Protein AF-A0A9E0LKG9-F1 (afdb_monomer_lite)

Radius of gyration: 27.86 Å; chains: 1; bounding box: 63×43×91 Å

Structure (mmCIF, N/CA/C/O backbone):
data_AF-A0A9E0LKG9-F1
#
_entry.id   AF-A0A9E0LKG9-F1
#
loop_
_atom_site.group_PDB
_atom_site.id
_atom_site.type_symbol
_atom_site.label_atom_id
_atom_site.label_alt_id
_atom_site.label_comp_id
_atom_site.label_asym_id
_atom_site.label_entity_id
_atom_site.label_seq_id
_atom_site.pdbx_PDB_ins_code
_atom_site.Cartn_x
_atom_site.Cartn_y
_atom_site.Cartn_z
_atom_site.occupancy
_atom_site.B_iso_or_equiv
_atom_site.auth_seq_id
_atom_site.auth_comp_id
_atom_site.auth_asym_id
_atom_site.auth_atom_id
_atom_site.pdbx_PDB_model_num
ATOM 1 N N . MET A 1 1 ? 26.954 -0.792 -61.445 1.00 32.91 1 MET A N 1
ATOM 2 C CA . MET A 1 1 ? 27.429 -0.633 -60.052 1.00 32.91 1 MET A CA 1
ATOM 3 C C . MET A 1 1 ? 27.278 0.827 -59.646 1.00 32.91 1 MET A C 1
ATOM 5 O O . MET A 1 1 ? 28.127 1.636 -59.990 1.00 32.91 1 MET A O 1
ATOM 9 N N . LEU A 1 2 ? 26.176 1.194 -58.987 1.00 25.67 2 LEU A N 1
ATOM 10 C CA . LEU A 1 2 ? 25.978 2.558 -58.487 1.00 25.67 2 LEU A CA 1
ATOM 11 C C . LEU A 1 2 ? 26.542 2.647 -57.068 1.00 25.67 2 LEU A C 1
ATOM 13 O O . LEU A 1 2 ? 25.947 2.158 -56.111 1.00 25.67 2 LEU A O 1
ATOM 17 N N . ARG A 1 3 ? 27.729 3.248 -56.958 1.00 33.72 3 ARG A N 1
ATOM 18 C CA . ARG A 1 3 ? 28.338 3.680 -55.698 1.00 33.72 3 ARG A CA 1
ATOM 19 C C . ARG A 1 3 ? 27.498 4.854 -55.188 1.00 33.72 3 ARG A C 1
ATOM 21 O O . ARG A 1 3 ? 27.735 5.998 -55.564 1.00 33.72 3 ARG A O 1
ATOM 28 N N . ILE A 1 4 ? 26.465 4.568 -54.397 1.00 34.66 4 ILE A N 1
ATOM 29 C CA . ILE A 1 4 ? 25.703 5.613 -53.709 1.00 34.66 4 ILE A CA 1
ATOM 30 C C . ILE A 1 4 ? 26.652 6.203 -52.666 1.00 34.66 4 ILE A C 1
ATOM 32 O O . ILE A 1 4 ? 26.936 5.585 -51.640 1.00 34.66 4 ILE A O 1
ATOM 36 N N . GLN A 1 5 ? 27.215 7.368 -52.985 1.00 32.44 5 GLN A N 1
ATOM 37 C CA . GLN A 1 5 ? 27.968 8.182 -52.043 1.00 32.44 5 GLN A CA 1
ATOM 38 C C . GLN A 1 5 ? 27.099 8.379 -50.800 1.00 32.44 5 GLN A C 1
ATOM 40 O O . GLN A 1 5 ? 25.974 8.866 -50.896 1.00 32.44 5 GLN A O 1
ATOM 45 N N . LYS A 1 6 ? 27.609 7.951 -49.640 1.00 37.19 6 LYS A N 1
ATOM 46 C CA . LYS A 1 6 ? 27.009 8.223 -48.332 1.00 37.19 6 LYS A CA 1
ATOM 47 C C . LYS A 1 6 ? 26.949 9.752 -48.219 1.00 37.19 6 LYS A C 1
ATOM 49 O O . LYS A 1 6 ? 28.018 10.358 -48.150 1.00 37.19 6 LYS A O 1
ATOM 54 N N . PRO A 1 7 ? 25.772 10.396 -48.301 1.00 38.88 7 PRO A N 1
ATOM 55 C CA . PRO A 1 7 ? 25.717 11.850 -48.246 1.00 38.88 7 PRO A CA 1
ATOM 56 C C . PRO A 1 7 ? 26.342 12.287 -46.924 1.00 38.88 7 PRO A C 1
ATOM 58 O O . PRO A 1 7 ? 26.083 11.661 -45.890 1.00 38.88 7 PRO A O 1
ATOM 61 N N . MET A 1 8 ? 27.207 13.304 -46.989 1.00 43.44 8 MET A N 1
ATOM 62 C CA . MET A 1 8 ? 27.806 13.926 -45.813 1.00 43.44 8 MET A CA 1
ATOM 63 C C . MET A 1 8 ? 26.683 14.202 -44.816 1.00 43.44 8 MET A C 1
ATOM 65 O O . MET A 1 8 ? 25.722 14.901 -45.131 1.00 43.44 8 MET A O 1
ATOM 69 N N . SER A 1 9 ? 26.765 13.535 -43.666 1.00 56.47 9 SER A N 1
ATOM 70 C CA . SER A 1 9 ? 25.780 13.648 -42.600 1.00 56.47 9 SER A CA 1
ATOM 71 C C . SER A 1 9 ? 25.765 15.103 -42.146 1.00 56.47 9 SER A C 1
ATOM 73 O O . SER A 1 9 ? 26.737 15.605 -41.591 1.00 56.47 9 SER A O 1
ATOM 75 N N . ASP A 1 10 ? 24.647 15.775 -42.397 1.00 66.38 10 ASP A N 1
ATOM 76 C CA . ASP A 1 10 ? 24.327 17.082 -41.826 1.00 66.38 10 ASP A CA 1
ATOM 77 C C . ASP A 1 10 ? 24.076 16.985 -40.310 1.00 66.38 10 ASP A C 1
ATOM 79 O O . ASP A 1 10 ? 23.827 17.988 -39.649 1.00 66.38 10 ASP A O 1
ATOM 83 N N . GLY A 1 11 ? 24.123 15.771 -39.744 1.00 71.31 11 GLY A N 1
ATOM 84 C CA . GLY A 1 11 ? 23.803 15.482 -38.355 1.00 71.31 11 GLY A CA 1
ATOM 85 C C . GLY A 1 11 ? 22.328 15.702 -38.016 1.00 71.31 11 GLY A C 1
ATOM 86 O O . GLY A 1 11 ? 21.980 15.607 -36.842 1.00 71.31 11 GLY A O 1
ATOM 87 N N . LEU A 1 12 ? 21.475 15.990 -39.012 1.00 80.88 12 LEU A N 1
ATOM 88 C CA . LEU A 1 12 ? 20.054 16.333 -38.864 1.00 80.88 12 LEU A CA 1
ATOM 89 C C . LEU A 1 12 ? 19.128 15.170 -39.226 1.00 80.88 12 LEU A C 1
ATOM 91 O O . LEU A 1 12 ? 17.901 15.304 -39.264 1.00 80.88 12 LEU A O 1
ATOM 95 N N . ARG A 1 13 ? 19.676 14.001 -39.552 1.00 85.88 13 ARG A N 1
ATOM 96 C CA . ARG A 1 13 ? 18.884 12.777 -39.707 1.00 85.88 13 ARG A CA 1
ATOM 97 C C . ARG A 1 13 ? 18.390 12.330 -38.340 1.00 85.88 13 ARG A C 1
ATOM 99 O O . ARG A 1 13 ? 19.126 12.417 -37.369 1.00 85.88 13 ARG A O 1
ATOM 106 N N . LEU A 1 14 ? 17.158 11.824 -38.272 1.00 82.62 14 LEU A N 1
ATOM 107 C CA . LEU A 1 14 ? 16.491 11.538 -36.999 1.00 82.62 14 LEU A CA 1
ATOM 108 C C . LEU A 1 14 ? 17.327 10.571 -36.154 1.00 82.62 14 LEU A C 1
ATOM 110 O O . LEU A 1 14 ? 17.619 10.869 -35.008 1.00 82.62 14 LEU A O 1
ATOM 114 N N . GLY A 1 15 ? 17.815 9.480 -36.752 1.00 83.56 15 GLY A N 1
ATOM 115 C CA . GLY A 1 15 ? 18.706 8.545 -36.060 1.00 83.56 15 GLY A CA 1
ATOM 116 C C . GLY A 1 15 ? 20.010 9.184 -35.564 1.00 83.56 15 GLY A C 1
ATOM 117 O O . GLY A 1 15 ? 20.449 8.892 -34.463 1.00 83.56 15 GLY A O 1
ATOM 118 N N . GLU A 1 16 ? 20.608 10.103 -36.324 1.00 84.69 16 GLU A N 1
ATOM 119 C CA . GLU A 1 16 ? 21.861 10.776 -35.944 1.00 84.69 16 GLU A CA 1
ATOM 120 C C . GLU A 1 16 ? 21.651 11.843 -34.862 1.00 84.69 16 GLU A C 1
ATOM 122 O O . GLU A 1 16 ? 22.502 11.999 -33.987 1.00 84.69 16 GLU A O 1
ATOM 127 N N . LEU A 1 17 ? 20.515 12.548 -34.891 1.00 82.88 17 LEU A N 1
ATOM 128 C CA . LEU A 1 17 ? 20.101 13.472 -33.835 1.00 82.88 17 LEU A CA 1
ATOM 129 C C . LEU A 1 17 ? 19.847 12.727 -32.525 1.00 82.88 17 LEU A C 1
ATOM 131 O O . LEU A 1 17 ? 20.322 13.170 -31.486 1.00 82.88 17 LEU A O 1
ATOM 135 N N . LEU A 1 18 ? 19.153 11.588 -32.581 1.00 81.44 18 LEU A N 1
ATOM 136 C CA . LEU A 1 18 ? 18.841 10.780 -31.400 1.00 81.44 18 LEU A CA 1
ATOM 137 C C . LEU A 1 18 ? 20.088 10.114 -30.805 1.00 81.44 18 LEU A C 1
ATOM 139 O O . LEU A 1 18 ? 20.215 10.074 -29.585 1.00 81.44 18 LEU A O 1
ATOM 143 N N . ILE A 1 19 ? 21.041 9.676 -31.638 1.00 82.81 19 ILE A N 1
ATOM 144 C CA . ILE A 1 19 ? 22.363 9.229 -31.164 1.00 82.81 19 ILE A CA 1
ATOM 145 C C . ILE A 1 19 ? 23.128 10.396 -30.540 1.00 82.81 19 ILE A C 1
ATOM 147 O O . ILE A 1 19 ? 23.670 10.279 -29.446 1.00 82.81 19 ILE A O 1
ATOM 151 N N . GLY A 1 20 ? 23.164 11.541 -31.225 1.00 75.12 20 GLY A N 1
ATOM 152 C CA . GLY A 1 20 ? 23.885 12.725 -30.766 1.00 75.12 20 GLY A CA 1
ATOM 153 C C . GLY A 1 20 ? 23.317 13.359 -29.495 1.00 75.12 20 GLY A C 1
ATOM 154 O O . GLY A 1 20 ? 24.050 14.071 -28.819 1.00 75.12 20 GLY A O 1
ATOM 155 N N . ALA A 1 21 ? 22.045 13.109 -29.184 1.00 76.12 21 ALA A N 1
ATOM 156 C CA . ALA A 1 21 ? 21.376 13.522 -27.953 1.00 76.12 21 ALA A CA 1
ATOM 157 C C . ALA A 1 21 ? 21.416 12.446 -26.848 1.00 76.12 21 ALA A C 1
ATOM 159 O O . ALA A 1 21 ? 20.854 12.659 -25.779 1.00 76.12 21 ALA A O 1
ATOM 160 N N . GLY A 1 22 ? 22.046 11.290 -27.099 1.00 71.75 22 GLY A N 1
ATOM 161 C CA . GLY A 1 22 ? 22.160 10.197 -26.128 1.00 71.75 22 GLY A CA 1
ATOM 162 C C . GLY A 1 22 ? 20.880 9.383 -25.907 1.00 71.75 22 GLY A C 1
ATOM 163 O O . GLY A 1 22 ? 20.822 8.612 -24.958 1.00 71.75 22 GLY A O 1
ATOM 164 N N . ILE A 1 23 ? 19.865 9.530 -26.767 1.00 77.94 23 ILE A N 1
ATOM 165 C CA . ILE A 1 23 ? 18.571 8.836 -26.635 1.00 77.94 23 ILE A CA 1
ATOM 166 C C . ILE A 1 23 ? 18.642 7.408 -27.176 1.00 77.94 23 ILE A C 1
ATOM 168 O O . ILE A 1 23 ? 18.033 6.502 -26.617 1.00 77.94 23 ILE A O 1
ATOM 172 N N . LEU A 1 24 ? 19.371 7.199 -28.276 1.00 78.12 24 LEU A N 1
ATOM 173 C CA . LEU A 1 24 ? 19.526 5.888 -28.907 1.00 78.12 24 LEU A CA 1
ATOM 174 C C . LEU A 1 24 ? 20.999 5.557 -29.123 1.00 78.12 24 LEU A C 1
ATOM 176 O O . LEU A 1 24 ? 21.809 6.425 -29.443 1.00 78.12 24 LEU A O 1
ATOM 180 N N . THR A 1 25 ? 21.342 4.276 -29.022 1.00 75.88 25 THR A N 1
ATOM 181 C CA . THR A 1 25 ? 22.667 3.794 -29.416 1.00 75.88 25 THR A CA 1
ATOM 182 C C . THR A 1 25 ? 22.760 3.658 -30.936 1.00 75.88 25 THR A C 1
ATOM 184 O O . THR A 1 25 ? 21.754 3.534 -31.642 1.00 75.88 25 THR A O 1
ATOM 187 N N . ARG A 1 26 ? 23.991 3.665 -31.460 1.00 76.00 26 ARG A N 1
ATOM 188 C CA . ARG A 1 26 ? 24.248 3.418 -32.885 1.00 76.00 26 ARG A CA 1
ATOM 189 C C . ARG A 1 26 ? 23.661 2.075 -33.329 1.00 76.00 26 ARG A C 1
ATOM 191 O O . ARG A 1 26 ? 22.955 2.034 -34.333 1.00 76.00 26 ARG A O 1
ATOM 198 N N . ASP A 1 27 ? 23.875 1.035 -32.531 1.00 72.75 27 ASP A N 1
ATOM 199 C CA . ASP A 1 27 ? 23.414 -0.325 -32.817 1.00 72.75 27 ASP A CA 1
ATOM 200 C C . ASP A 1 27 ? 21.880 -0.411 -32.858 1.00 72.75 27 ASP A C 1
ATOM 202 O O . ASP A 1 27 ? 21.314 -1.039 -33.753 1.00 72.75 27 ASP A O 1
ATOM 206 N N . ALA A 1 28 ? 21.184 0.290 -31.952 1.00 71.12 28 ALA A N 1
ATOM 207 C CA . ALA A 1 28 ? 19.721 0.343 -31.938 1.00 71.12 28 ALA A CA 1
ATOM 208 C C . ALA A 1 28 ? 19.152 1.019 -33.197 1.00 71.12 28 ALA A C 1
ATOM 210 O O . ALA A 1 28 ? 18.171 0.546 -33.777 1.00 71.12 28 ALA A O 1
ATOM 211 N N . VAL A 1 29 ? 19.781 2.104 -33.662 1.00 80.25 29 VAL A N 1
ATOM 212 C CA . VAL A 1 29 ? 19.375 2.789 -34.900 1.00 80.25 29 VAL A CA 1
ATOM 213 C C . VAL A 1 29 ? 19.655 1.926 -36.132 1.00 80.25 29 VAL A C 1
ATOM 215 O O . VAL A 1 29 ? 18.827 1.890 -37.042 1.00 80.25 29 VAL A O 1
ATOM 218 N N . GLU A 1 30 ? 20.780 1.213 -36.179 1.00 82.38 30 GLU A N 1
ATOM 219 C CA . GLU A 1 30 ? 21.124 0.318 -37.292 1.00 82.38 30 GLU A CA 1
ATOM 220 C C . GLU A 1 30 ? 20.171 -0.886 -37.382 1.00 82.38 30 GLU A C 1
ATOM 222 O O . GLU A 1 30 ? 19.671 -1.206 -38.469 1.00 82.38 30 GLU A O 1
ATOM 227 N N . ALA A 1 31 ? 19.823 -1.490 -36.243 1.00 77.12 31 ALA A N 1
ATOM 228 C CA . ALA A 1 31 ? 18.811 -2.542 -36.169 1.00 77.12 31 ALA A CA 1
ATOM 229 C C . ALA A 1 31 ? 17.428 -2.037 -36.622 1.00 77.12 31 ALA A C 1
ATOM 231 O O . ALA A 1 31 ? 16.771 -2.665 -37.458 1.00 77.12 31 ALA A O 1
ATOM 232 N N . ALA A 1 32 ? 17.009 -0.860 -36.145 1.00 77.69 32 ALA A N 1
ATOM 233 C CA . ALA A 1 32 ? 15.734 -0.256 -36.524 1.00 77.69 32 ALA A CA 1
ATOM 234 C C . ALA A 1 32 ? 15.682 0.139 -38.010 1.00 77.69 32 ALA A C 1
ATOM 236 O O . ALA A 1 32 ? 14.646 -0.022 -38.650 1.00 77.69 32 ALA A O 1
ATOM 237 N N . LEU A 1 33 ? 16.788 0.609 -38.595 1.00 82.25 33 LEU A N 1
ATOM 238 C CA . LEU A 1 33 ? 16.884 0.896 -40.031 1.00 82.25 33 LEU A CA 1
ATOM 239 C C . LEU A 1 33 ? 16.761 -0.371 -40.880 1.00 82.25 33 LEU A C 1
ATOM 241 O O . LEU A 1 33 ? 16.089 -0.352 -41.913 1.00 82.25 33 LEU A O 1
ATOM 245 N N . THR A 1 34 ? 17.368 -1.470 -40.430 1.00 82.00 34 THR A N 1
ATOM 246 C CA . THR A 1 34 ? 17.269 -2.775 -41.096 1.00 82.00 34 THR A CA 1
ATOM 247 C C . THR A 1 34 ? 15.816 -3.254 -41.123 1.00 82.00 34 THR A C 1
ATOM 249 O O . THR A 1 34 ? 15.292 -3.614 -42.179 1.00 82.00 34 THR A O 1
ATOM 252 N N . LEU A 1 35 ? 15.124 -3.166 -39.983 1.00 69.12 35 LEU A N 1
ATOM 253 C CA . LEU A 1 35 ? 13.717 -3.550 -39.870 1.00 69.12 35 LEU A CA 1
ATOM 254 C C . LEU A 1 35 ? 12.775 -2.589 -40.617 1.00 69.12 35 LEU A C 1
ATOM 256 O O . LEU A 1 35 ? 11.807 -3.036 -41.232 1.00 69.12 35 LEU A O 1
ATOM 260 N N . ALA A 1 36 ? 13.071 -1.288 -40.624 1.00 79.88 36 ALA A N 1
ATOM 261 C CA . ALA A 1 36 ? 12.344 -0.277 -41.394 1.00 79.88 36 ALA A CA 1
ATOM 262 C C . ALA A 1 36 ? 12.421 -0.530 -42.897 1.00 79.88 36 ALA A C 1
ATOM 264 O O . ALA A 1 36 ? 11.404 -0.443 -43.587 1.00 79.88 36 ALA A O 1
ATOM 265 N N . PHE A 1 37 ? 13.599 -0.910 -43.395 1.00 83.25 37 PHE A N 1
ATOM 266 C CA . PHE A 1 37 ? 13.775 -1.281 -44.792 1.00 83.25 37 PHE A CA 1
ATOM 267 C C . PHE A 1 37 ? 12.990 -2.552 -45.142 1.00 83.25 37 PHE A C 1
ATOM 269 O O . PHE A 1 37 ? 12.240 -2.557 -46.119 1.00 83.25 37 PHE A O 1
ATOM 276 N N . ALA A 1 38 ? 13.103 -3.596 -44.315 1.00 77.00 38 ALA A N 1
ATOM 277 C CA . ALA A 1 38 ? 12.403 -4.864 -44.525 1.00 77.00 38 ALA A CA 1
ATOM 278 C C . ALA A 1 38 ? 10.871 -4.716 -44.464 1.00 77.00 38 ALA A C 1
ATOM 280 O O . ALA A 1 38 ? 10.157 -5.291 -45.282 1.00 77.00 38 ALA A O 1
ATOM 281 N N . SER A 1 39 ? 10.370 -3.898 -43.536 1.00 71.31 39 SER A N 1
ATOM 282 C CA . SER A 1 39 ? 8.932 -3.712 -43.289 1.00 71.31 39 SER A CA 1
ATOM 283 C C . SER A 1 39 ? 8.315 -2.571 -44.105 1.00 71.31 39 SER A C 1
ATOM 285 O O . SER A 1 39 ? 7.110 -2.349 -44.029 1.00 71.31 39 SER A O 1
ATOM 287 N N . ARG A 1 40 ? 9.128 -1.816 -44.862 1.00 84.00 40 ARG A N 1
ATOM 288 C CA . ARG A 1 40 ? 8.741 -0.583 -45.580 1.00 84.00 40 ARG A CA 1
ATOM 289 C C . ARG A 1 40 ? 8.016 0.446 -44.700 1.00 84.00 40 ARG A C 1
ATOM 291 O O . ARG A 1 40 ? 7.153 1.184 -45.175 1.00 84.00 40 ARG A O 1
ATOM 298 N N . LEU A 1 41 ? 8.376 0.510 -43.420 1.00 75.06 41 LEU A N 1
ATOM 299 C CA . LEU A 1 41 ? 7.819 1.463 -42.461 1.00 75.06 41 LEU A CA 1
ATOM 300 C C . LEU A 1 41 ? 8.813 2.603 -42.198 1.00 75.06 41 LEU A C 1
ATOM 302 O O . LEU A 1 41 ? 10.024 2.383 -42.239 1.00 75.06 41 LEU A O 1
ATOM 306 N N . PRO A 1 42 ? 8.341 3.825 -41.891 1.00 80.88 42 PRO A N 1
ATOM 307 C CA . PRO A 1 42 ? 9.223 4.911 -41.476 1.00 80.88 42 PRO A CA 1
ATOM 308 C C . PRO A 1 42 ? 10.023 4.535 -40.225 1.00 80.88 42 PRO A C 1
ATOM 310 O O . PRO A 1 42 ? 9.474 3.929 -39.306 1.00 80.88 42 PRO A O 1
ATOM 313 N N . LEU A 1 43 ? 11.286 4.974 -40.146 1.00 81.50 43 LEU A N 1
ATOM 314 C CA . LEU A 1 43 ? 12.170 4.687 -39.007 1.00 81.50 43 LEU A CA 1
ATOM 315 C C . LEU A 1 43 ? 11.521 5.038 -37.659 1.00 81.50 43 LEU A C 1
ATOM 317 O O . LEU A 1 43 ? 11.586 4.237 -36.739 1.00 81.50 43 LEU A O 1
ATOM 321 N N . GLY A 1 44 ? 10.847 6.190 -37.556 1.00 79.44 44 GLY A N 1
ATOM 322 C CA . GLY A 1 44 ? 10.129 6.579 -36.337 1.00 79.44 44 GLY A CA 1
ATOM 323 C C . GLY A 1 44 ? 9.071 5.552 -35.925 1.00 79.44 44 GLY A C 1
ATOM 324 O O . GLY A 1 44 ? 9.027 5.152 -34.772 1.00 79.44 44 GLY A O 1
ATOM 325 N N . ARG A 1 45 ? 8.291 5.035 -36.881 1.00 76.75 45 ARG A N 1
ATOM 326 C CA . ARG A 1 45 ? 7.256 4.025 -36.619 1.00 76.75 45 ARG A CA 1
ATOM 327 C C . ARG A 1 45 ? 7.848 2.676 -36.225 1.00 76.75 45 ARG A C 1
ATOM 329 O O . ARG A 1 45 ? 7.290 1.995 -35.373 1.00 76.75 45 ARG A O 1
ATOM 336 N N . VAL A 1 46 ? 8.987 2.313 -36.814 1.00 75.69 46 VAL A N 1
ATOM 337 C CA . VAL A 1 46 ? 9.718 1.113 -36.399 1.00 75.69 46 VAL A CA 1
ATOM 338 C C . VAL A 1 46 ? 10.252 1.264 -34.984 1.00 75.69 46 VAL A C 1
ATOM 340 O O . VAL A 1 46 ? 10.021 0.373 -34.178 1.00 75.69 46 VAL A O 1
ATOM 343 N N . LEU A 1 47 ? 10.857 2.407 -34.655 1.00 74.31 47 LEU A N 1
ATOM 344 C CA . LEU A 1 47 ? 11.347 2.698 -33.308 1.00 74.31 47 LEU A CA 1
ATOM 345 C C . LEU A 1 47 ? 10.227 2.646 -32.258 1.00 74.31 47 LEU A C 1
ATOM 347 O O . LEU A 1 47 ? 10.478 2.162 -31.156 1.00 74.31 47 LEU A O 1
ATOM 351 N N . VAL A 1 48 ? 8.998 3.053 -32.606 1.00 76.88 48 VAL A N 1
ATOM 352 C CA . VAL A 1 48 ? 7.822 2.829 -31.746 1.00 76.88 48 VAL A CA 1
ATOM 353 C C . VAL A 1 48 ? 7.491 1.351 -31.625 1.00 76.88 48 VAL A C 1
ATOM 355 O O . VAL A 1 48 ? 7.383 0.827 -30.520 1.00 76.88 48 VAL A O 1
ATOM 358 N N . SER A 1 49 ? 7.368 0.651 -32.753 1.00 59.59 49 SER A N 1
ATOM 359 C CA . SER A 1 49 ? 6.983 -0.765 -32.754 1.00 59.59 49 SER A CA 1
ATOM 360 C C . SER A 1 49 ? 7.978 -1.670 -32.019 1.00 59.59 49 SER A C 1
ATOM 362 O O . SER A 1 49 ? 7.579 -2.683 -31.457 1.00 59.59 49 SER A O 1
ATOM 364 N N . THR A 1 50 ? 9.261 -1.294 -31.985 1.00 63.31 50 THR A N 1
ATOM 365 C CA . THR A 1 50 ? 10.326 -2.008 -31.267 1.00 63.31 50 THR A CA 1
ATOM 366 C C . THR A 1 50 ? 10.523 -1.507 -29.835 1.00 63.31 50 THR A C 1
ATOM 368 O O . THR A 1 50 ? 11.482 -1.911 -29.181 1.00 63.31 50 THR A O 1
ATOM 371 N N . GLY A 1 51 ? 9.681 -0.584 -29.359 1.00 60.03 51 GLY A N 1
ATOM 372 C CA . GLY A 1 51 ? 9.724 -0.070 -27.991 1.00 60.03 51 GLY A CA 1
ATOM 373 C C . GLY A 1 51 ? 10.892 0.873 -27.672 1.00 60.03 51 GLY A C 1
ATOM 374 O O . GLY A 1 51 ? 11.146 1.176 -26.509 1.00 60.03 51 GLY A O 1
ATOM 375 N N . GLN A 1 52 ? 11.611 1.347 -28.685 1.00 69.69 52 GLN A N 1
ATOM 376 C CA . GLN A 1 52 ? 12.752 2.249 -28.509 1.00 69.69 52 GLN A CA 1
ATOM 377 C C . GLN A 1 52 ? 12.300 3.697 -28.276 1.00 69.69 52 GLN A C 1
ATOM 379 O O . GLN A 1 52 ? 13.012 4.454 -27.629 1.00 69.69 52 GLN A O 1
ATOM 384 N N . LEU A 1 53 ? 11.128 4.080 -28.799 1.00 72.75 53 LEU A N 1
ATOM 385 C CA . LEU A 1 53 ? 10.497 5.393 -28.628 1.00 72.75 53 LEU A CA 1
ATOM 386 C C . LEU A 1 53 ? 8.980 5.245 -28.422 1.00 72.75 53 LEU A C 1
ATOM 388 O O . LEU A 1 53 ? 8.394 4.248 -28.824 1.00 72.75 53 LEU A O 1
ATOM 392 N N . GLN A 1 54 ? 8.322 6.254 -27.856 1.00 69.19 54 GLN A N 1
ATOM 393 C CA . GLN A 1 54 ? 6.856 6.370 -27.825 1.00 69.19 54 GLN A CA 1
ATOM 394 C C . GLN A 1 54 ? 6.339 7.195 -29.016 1.00 69.19 54 GLN A C 1
ATOM 396 O O . GLN A 1 54 ? 7.054 8.066 -29.517 1.00 69.19 54 GLN A O 1
ATOM 401 N N . ASP A 1 55 ? 5.083 7.001 -29.436 1.00 69.06 55 ASP A N 1
ATOM 402 C CA . ASP A 1 55 ? 4.471 7.781 -30.531 1.00 69.06 55 ASP A CA 1
ATOM 403 C C . ASP A 1 55 ? 4.578 9.298 -30.293 1.00 69.06 55 ASP A C 1
ATOM 405 O O . ASP A 1 55 ? 5.045 10.045 -31.155 1.00 69.06 55 ASP A O 1
ATOM 409 N N . GLN A 1 56 ? 4.274 9.749 -29.069 1.00 71.38 56 GLN A N 1
ATOM 410 C CA . GLN A 1 56 ? 4.381 11.163 -28.687 1.00 71.38 56 GLN A CA 1
ATOM 411 C C . GLN A 1 56 ? 5.822 11.694 -28.745 1.00 71.38 56 GLN A C 1
ATOM 413 O O . GLN A 1 56 ? 6.040 12.872 -29.031 1.00 71.38 56 GLN A O 1
ATOM 418 N N . GLN A 1 57 ? 6.817 10.843 -28.475 1.00 77.62 57 GLN A N 1
ATOM 419 C CA . GLN A 1 57 ? 8.231 11.209 -28.569 1.00 77.62 57 GLN A CA 1
ATOM 420 C C . GLN A 1 57 ? 8.657 11.349 -30.033 1.00 77.62 57 GLN A C 1
ATOM 422 O O . GLN A 1 57 ? 9.321 12.322 -30.386 1.00 77.62 57 GLN A O 1
ATOM 427 N N . VAL A 1 58 ? 8.224 10.434 -30.907 1.00 80.25 58 VAL A N 1
ATOM 428 C CA . VAL A 1 58 ? 8.522 10.501 -32.343 1.00 80.25 58 VAL A CA 1
ATOM 429 C C . VAL A 1 58 ? 7.977 11.781 -32.961 1.00 80.25 58 VAL A C 1
ATOM 431 O O . VAL A 1 58 ? 8.724 12.468 -33.657 1.00 80.25 58 VAL A O 1
ATOM 434 N N . ASP A 1 59 ? 6.734 12.155 -32.663 1.00 79.94 59 ASP A N 1
ATOM 435 C CA . ASP A 1 59 ? 6.139 13.382 -33.198 1.00 79.94 59 ASP A CA 1
ATOM 436 C C . ASP A 1 59 ? 6.905 14.636 -32.755 1.00 79.94 59 ASP A C 1
ATOM 438 O O . ASP A 1 59 ? 7.208 15.515 -33.571 1.00 79.94 59 ASP A O 1
ATOM 442 N N . ARG A 1 60 ? 7.308 14.693 -31.479 1.00 79.25 60 ARG A N 1
ATOM 443 C CA . ARG A 1 60 ? 8.103 15.801 -30.926 1.00 79.25 60 ARG A CA 1
ATOM 444 C C . ARG A 1 60 ? 9.500 15.871 -31.543 1.00 79.25 60 ARG A C 1
ATOM 446 O O . ARG A 1 60 ? 9.918 16.938 -31.992 1.00 79.25 60 ARG A O 1
ATOM 453 N N . TYR A 1 61 ? 10.214 14.751 -31.637 1.00 86.31 61 TYR A N 1
ATOM 454 C CA . TYR A 1 61 ? 11.564 14.717 -32.211 1.00 86.31 61 TYR A CA 1
ATOM 455 C C . TYR A 1 61 ? 11.561 15.003 -33.714 1.00 86.31 61 TYR A C 1
ATOM 457 O O . TYR A 1 61 ? 12.441 15.704 -34.216 1.00 86.31 61 TYR A O 1
ATOM 465 N N . VAL A 1 62 ? 10.538 14.541 -34.437 1.00 85.69 62 VAL A N 1
ATOM 466 C CA . VAL A 1 62 ? 10.335 14.882 -35.850 1.00 85.69 62 VAL A CA 1
ATOM 467 C C . VAL A 1 62 ? 10.021 16.372 -36.011 1.00 85.69 62 VAL A C 1
ATOM 469 O O . VAL A 1 62 ? 10.516 16.990 -36.955 1.00 85.69 62 VAL A O 1
ATOM 472 N N . ALA A 1 63 ? 9.264 16.988 -35.099 1.00 83.88 63 ALA A N 1
ATOM 473 C CA . ALA A 1 63 ? 9.026 18.431 -35.123 1.00 83.88 63 ALA A CA 1
ATOM 474 C C . ALA A 1 63 ? 10.325 19.236 -34.926 1.00 83.88 63 ALA A C 1
ATOM 476 O O . ALA A 1 63 ? 10.581 20.178 -35.682 1.00 83.88 63 ALA A O 1
ATOM 477 N N . VAL A 1 64 ? 11.187 18.834 -33.983 1.00 82.25 64 VAL A N 1
ATOM 478 C CA . VAL A 1 64 ? 12.512 19.459 -33.790 1.00 82.25 64 VAL A CA 1
ATOM 479 C C . VAL A 1 64 ? 13.397 19.267 -35.020 1.00 82.25 64 VAL A C 1
ATOM 481 O O . VAL A 1 64 ? 13.991 20.226 -35.513 1.00 82.25 64 VAL A O 1
ATOM 484 N N . GLN A 1 65 ? 13.427 18.057 -35.580 1.00 86.81 65 GLN A N 1
ATOM 485 C CA . GLN A 1 65 ? 14.172 17.755 -36.799 1.00 86.81 65 GLN A CA 1
ATOM 486 C C . GLN A 1 65 ? 13.731 18.633 -37.981 1.00 86.81 65 GLN A C 1
ATOM 488 O O . GLN A 1 65 ? 14.575 19.144 -38.720 1.00 86.81 65 GLN A O 1
ATOM 493 N N . ARG A 1 66 ? 12.418 18.816 -38.177 1.00 83.50 66 ARG A N 1
ATOM 494 C CA . ARG A 1 66 ? 11.881 19.671 -39.249 1.00 83.50 66 ARG A CA 1
ATOM 495 C C . ARG A 1 66 ? 12.322 21.122 -39.075 1.00 83.50 66 ARG A C 1
ATOM 497 O O . ARG A 1 66 ? 12.773 21.716 -40.048 1.00 83.50 66 ARG A O 1
ATOM 504 N N . ARG A 1 67 ? 12.262 21.656 -37.848 1.00 78.31 67 ARG A N 1
ATOM 505 C CA . ARG A 1 67 ? 12.716 23.024 -37.527 1.00 78.31 67 ARG A CA 1
ATOM 506 C C . ARG A 1 67 ? 14.215 23.224 -37.754 1.00 78.31 6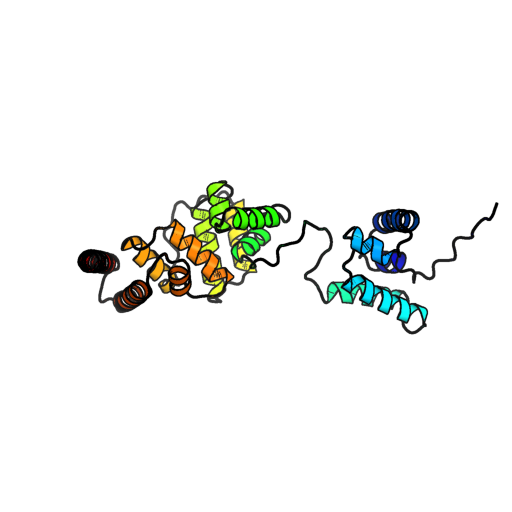7 ARG A C 1
ATOM 508 O O . ARG A 1 67 ? 14.627 24.277 -38.233 1.00 78.31 67 ARG A O 1
ATOM 515 N N . ALA A 1 68 ? 15.023 22.216 -37.436 1.00 81.12 68 ALA A N 1
ATOM 516 C CA . ALA A 1 68 ? 16.464 22.266 -37.657 1.00 81.12 68 ALA A CA 1
ATOM 517 C C . ALA A 1 68 ? 16.818 22.220 -39.154 1.00 81.12 68 ALA A C 1
ATOM 519 O O . ALA A 1 68 ? 17.660 22.978 -39.627 1.00 81.12 68 ALA A O 1
ATOM 520 N N . ARG A 1 69 ? 16.104 21.403 -39.939 1.00 80.81 69 ARG A N 1
ATOM 521 C CA . ARG A 1 69 ? 16.275 21.336 -41.401 1.00 80.81 69 ARG A CA 1
ATOM 522 C C . ARG A 1 69 ? 15.786 22.572 -42.140 1.00 80.81 69 ARG A C 1
ATOM 524 O O . ARG A 1 69 ? 16.329 22.892 -43.189 1.00 80.81 69 ARG A O 1
ATOM 531 N N . SER A 1 70 ? 14.791 23.273 -41.603 1.00 78.94 70 SER A N 1
ATOM 532 C CA . SER A 1 70 ? 14.336 24.549 -42.158 1.00 78.94 70 SER A CA 1
ATOM 533 C C . SER A 1 70 ? 15.252 25.728 -41.794 1.00 78.94 70 SER A C 1
ATOM 535 O O . SER A 1 70 ? 14.871 26.870 -42.025 1.00 78.94 70 SER A O 1
ATOM 537 N N . GLY A 1 71 ? 16.430 25.477 -41.201 1.00 72.38 71 GLY A N 1
ATOM 538 C CA . GLY A 1 71 ? 17.423 26.501 -40.851 1.00 72.38 71 GLY A CA 1
ATOM 539 C C . GLY A 1 71 ? 17.103 27.304 -39.588 1.00 72.38 71 GLY A C 1
ATOM 540 O O . GLY A 1 71 ? 17.829 28.234 -39.257 1.00 72.38 71 GLY A O 1
ATOM 541 N N . GLY A 1 72 ? 16.035 26.952 -38.866 1.00 64.75 72 GLY A N 1
ATOM 542 C CA . GLY A 1 72 ? 15.594 27.661 -37.661 1.00 64.75 72 GLY A CA 1
ATOM 543 C C . GLY A 1 72 ? 16.228 27.161 -36.360 1.00 64.75 72 GLY A C 1
ATOM 544 O O . GLY A 1 72 ? 15.873 27.660 -35.294 1.00 64.75 72 GLY A O 1
ATOM 545 N N . LEU A 1 73 ? 17.098 26.145 -36.418 1.00 69.75 73 LEU A N 1
ATOM 546 C CA . LEU A 1 73 ? 17.747 25.547 -35.249 1.00 69.75 73 LEU A CA 1
ATOM 547 C C . LEU A 1 73 ? 19.075 24.880 -35.657 1.00 69.75 73 LEU A C 1
ATOM 549 O O . LEU A 1 73 ? 19.084 24.038 -36.556 1.00 69.75 73 LEU A O 1
ATOM 553 N N . GLY A 1 74 ? 20.188 25.229 -35.005 1.00 75.06 74 GLY A N 1
ATOM 554 C CA . GLY A 1 74 ? 21.487 24.589 -35.247 1.00 75.06 74 GLY A CA 1
ATOM 555 C C . GLY A 1 74 ? 21.511 23.127 -34.783 1.00 75.06 74 GLY A C 1
ATOM 556 O O . GLY A 1 74 ? 20.750 22.743 -33.902 1.00 75.06 74 GLY A O 1
ATOM 557 N N . VAL A 1 75 ? 22.396 22.290 -35.341 1.00 76.81 75 VAL A N 1
ATOM 558 C CA . VAL A 1 75 ? 22.474 20.843 -35.016 1.00 76.81 75 VAL A CA 1
ATOM 559 C C . VAL A 1 75 ? 22.710 20.596 -33.520 1.00 76.81 75 VAL A C 1
ATOM 561 O O . VAL A 1 75 ? 22.091 19.709 -32.934 1.00 76.81 75 VAL A O 1
ATOM 564 N N . LEU A 1 76 ? 23.596 21.377 -32.893 1.00 74.56 76 LEU A N 1
ATOM 565 C CA . LEU A 1 76 ? 23.890 21.268 -31.460 1.00 74.56 76 LEU A CA 1
ATOM 566 C C . LEU A 1 76 ? 22.704 21.725 -30.604 1.00 74.56 76 LEU A C 1
ATOM 568 O O . LEU A 1 76 ? 22.359 21.051 -29.637 1.00 74.56 76 LEU A O 1
ATOM 572 N N . ASP A 1 77 ? 22.027 22.803 -31.004 1.00 74.88 77 ASP A N 1
ATOM 573 C CA . ASP A 1 77 ? 20.815 23.275 -30.331 1.00 74.88 77 ASP A CA 1
ATOM 574 C C . ASP A 1 77 ? 19.659 22.285 -30.496 1.00 74.88 77 ASP A C 1
ATOM 576 O O . ASP A 1 77 ? 18.914 22.054 -29.555 1.00 74.88 77 ASP A O 1
ATOM 580 N N . ALA A 1 78 ? 19.535 21.636 -31.655 1.00 77.62 78 ALA A N 1
ATOM 581 C CA . ALA A 1 78 ? 18.550 20.587 -31.894 1.00 77.62 78 ALA A CA 1
ATOM 582 C C . ALA A 1 78 ? 18.773 19.381 -30.982 1.00 77.62 78 ALA A C 1
ATOM 584 O O . ALA A 1 78 ? 17.814 18.861 -30.419 1.00 77.62 78 ALA A O 1
ATOM 585 N N . ARG A 1 79 ? 20.032 18.967 -30.795 1.00 84.19 79 ARG A N 1
ATOM 586 C CA . ARG A 1 79 ? 20.390 17.906 -29.844 1.00 84.19 79 ARG A CA 1
ATOM 587 C C . ARG A 1 79 ? 20.083 18.316 -28.414 1.00 84.19 79 ARG A C 1
ATOM 589 O O . ARG A 1 79 ? 19.468 17.530 -27.707 1.00 84.19 79 ARG A O 1
ATOM 596 N N . ARG A 1 80 ? 20.437 19.543 -28.022 1.00 74.62 80 ARG A N 1
ATOM 597 C CA . ARG A 1 80 ? 20.132 20.070 -26.688 1.00 74.62 80 ARG A CA 1
ATOM 598 C C . ARG A 1 80 ? 18.626 20.125 -26.443 1.00 74.62 80 ARG A C 1
ATOM 600 O O . ARG A 1 80 ? 18.183 19.620 -25.430 1.00 74.62 80 ARG A O 1
ATOM 607 N N . VAL A 1 81 ? 17.833 20.628 -27.389 1.00 75.44 81 VAL A N 1
ATOM 608 C CA . VAL A 1 81 ? 16.365 20.674 -27.281 1.00 75.44 81 VAL A CA 1
ATOM 609 C C . VAL A 1 81 ? 15.768 19.270 -27.200 1.00 75.44 81 VAL A C 1
ATOM 611 O O . VAL A 1 81 ? 14.860 19.040 -26.416 1.00 75.44 81 VAL A O 1
ATOM 614 N N . ILE A 1 82 ? 16.270 18.311 -27.981 1.00 78.94 82 ILE A N 1
ATOM 615 C CA . ILE A 1 82 ? 15.836 16.909 -27.902 1.00 78.94 82 ILE A CA 1
ATOM 616 C C . ILE A 1 82 ? 16.201 16.303 -26.539 1.00 78.94 82 ILE A C 1
ATOM 618 O O . ILE A 1 82 ? 15.372 15.625 -25.932 1.00 78.94 82 ILE A O 1
ATOM 622 N N . GLN A 1 83 ? 17.403 16.584 -26.036 1.00 74.50 83 GLN A N 1
ATOM 623 C CA . GLN A 1 83 ? 17.854 16.153 -24.719 1.00 74.50 83 GLN A CA 1
ATOM 624 C C . GLN A 1 83 ? 16.998 16.793 -23.620 1.00 74.50 83 GLN A C 1
ATOM 626 O O . GLN A 1 83 ? 16.456 16.067 -22.809 1.00 74.50 83 GLN A O 1
ATOM 631 N N . GLU A 1 84 ? 16.744 18.101 -23.651 1.00 67.94 84 GLU A N 1
ATOM 632 C CA . GLU A 1 84 ? 15.876 18.843 -22.721 1.00 67.94 84 GLU A CA 1
ATOM 633 C C . GLU A 1 84 ? 14.398 18.443 -22.825 1.00 67.94 84 GLU A C 1
ATOM 635 O O . GLU A 1 84 ? 13.697 18.427 -21.827 1.00 67.94 84 GLU A O 1
ATOM 640 N N . MET A 1 85 ? 13.884 18.059 -23.995 1.00 67.12 85 MET A N 1
ATOM 641 C CA . MET A 1 85 ? 12.537 17.473 -24.113 1.00 67.12 85 MET A CA 1
ATOM 642 C C . MET A 1 85 ? 12.444 16.101 -23.444 1.00 67.12 85 MET A C 1
ATOM 644 O O . MET A 1 85 ? 11.351 15.644 -23.112 1.00 67.12 85 MET A O 1
ATOM 648 N N . THR A 1 86 ? 13.592 15.453 -23.274 1.00 59.28 86 THR A N 1
ATOM 649 C CA . THR A 1 86 ? 13.743 14.151 -22.627 1.00 59.28 86 THR A CA 1
ATOM 650 C C . THR A 1 86 ? 14.133 14.318 -21.145 1.00 59.28 86 THR A C 1
ATOM 652 O O . THR A 1 86 ? 13.762 13.486 -20.331 1.00 59.28 86 THR A O 1
ATOM 655 N N . TRP A 1 87 ? 14.771 15.444 -20.784 1.00 45.47 87 TRP A N 1
ATOM 656 C CA . TRP A 1 87 ? 15.337 15.800 -19.468 1.00 45.47 87 TRP A CA 1
ATOM 657 C C . TRP A 1 87 ? 14.544 16.908 -18.728 1.00 45.47 87 TRP A C 1
ATOM 659 O O . TRP A 1 87 ? 14.804 17.239 -17.589 1.00 45.47 87 TRP A O 1
ATOM 669 N N . GLY A 1 88 ? 13.537 17.518 -19.348 1.00 38.97 88 GLY A N 1
ATOM 670 C CA . GLY A 1 88 ? 12.444 18.253 -18.689 1.00 38.97 88 GLY A CA 1
ATOM 671 C C . GLY A 1 88 ? 11.281 17.320 -18.330 1.00 38.97 88 GLY A C 1
ATOM 672 O O . GLY A 1 88 ? 10.275 17.737 -17.764 1.00 38.97 88 GLY A O 1
ATOM 673 N N . ALA A 1 89 ? 11.452 16.045 -18.680 1.00 37.78 89 ALA A N 1
ATOM 674 C CA . ALA A 1 89 ? 10.629 14.898 -18.362 1.00 37.78 89 ALA A CA 1
ATOM 675 C C . ALA A 1 89 ? 11.499 13.833 -17.662 1.00 37.78 89 ALA A C 1
ATOM 677 O O . ALA A 1 89 ? 11.408 12.655 -18.001 1.00 37.78 89 ALA A O 1
ATOM 678 N N . GLU A 1 90 ? 12.336 14.236 -16.689 1.00 31.33 90 GLU A N 1
ATOM 679 C CA . GLU A 1 90 ? 13.184 13.354 -15.846 1.00 31.33 90 GLU A CA 1
ATOM 680 C C . GLU A 1 90 ? 12.397 12.414 -14.914 1.00 31.33 90 GLU A C 1
ATOM 682 O O . GLU A 1 90 ? 12.790 12.127 -13.789 1.00 31.33 90 GLU A O 1
ATOM 687 N N . HIS A 1 91 ? 11.271 11.904 -15.385 1.00 35.03 91 HIS A N 1
ATOM 688 C CA . HIS A 1 91 ? 10.743 10.617 -14.984 1.00 35.03 91 HIS A CA 1
ATOM 689 C C . HIS A 1 91 ? 10.304 9.879 -16.251 1.00 35.03 91 HIS A C 1
ATOM 691 O O . HIS A 1 91 ? 9.116 9.660 -16.463 1.00 35.03 91 HIS A O 1
ATOM 697 N N . ASN A 1 92 ? 11.254 9.548 -17.133 1.00 34.50 92 ASN A N 1
ATOM 698 C CA . ASN A 1 92 ? 11.132 8.405 -18.046 1.00 34.50 92 ASN A CA 1
ATOM 699 C C . ASN A 1 92 ? 12.463 8.097 -18.757 1.00 34.50 92 ASN A C 1
ATOM 701 O O . ASN A 1 92 ? 12.722 8.549 -19.872 1.00 34.50 92 ASN A O 1
ATOM 705 N N . GLU A 1 93 ? 13.298 7.282 -18.107 1.00 33.28 93 GLU A N 1
ATOM 706 C CA . GLU A 1 93 ? 14.411 6.561 -18.737 1.00 33.28 93 GLU A CA 1
ATOM 707 C C . GLU A 1 93 ? 13.881 5.376 -19.571 1.00 33.28 93 GLU A C 1
ATOM 709 O O . GLU A 1 93 ? 13.001 4.631 -19.135 1.00 33.28 93 GLU A O 1
ATOM 714 N N . VAL A 1 94 ? 14.441 5.183 -20.770 1.00 32.25 94 VAL A N 1
ATOM 715 C CA . VAL A 1 94 ? 14.141 4.080 -21.698 1.00 32.25 94 VAL A CA 1
ATOM 716 C C . VAL A 1 94 ? 14.963 2.835 -21.346 1.00 32.25 94 VAL A C 1
ATOM 718 O O . VAL A 1 94 ? 16.183 2.899 -21.226 1.00 32.25 94 VAL A O 1
ATOM 721 N N . GLY A 1 95 ? 14.284 1.687 -21.256 1.00 31.58 95 GLY A N 1
ATOM 722 C CA . GLY A 1 95 ? 14.870 0.349 -21.106 1.00 31.58 95 GLY A CA 1
ATOM 723 C C . GLY A 1 95 ? 13.871 -0.621 -20.466 1.00 31.58 95 GLY A C 1
ATOM 724 O O . GLY A 1 95 ? 14.021 -0.980 -19.307 1.00 31.58 95 GLY A O 1
ATOM 725 N N . GLN A 1 96 ? 12.803 -0.937 -21.203 1.00 39.72 96 GLN A N 1
ATOM 726 C CA . GLN A 1 96 ? 11.495 -1.439 -20.741 1.00 39.72 96 GLN A CA 1
ATOM 727 C C . GLN A 1 96 ? 11.501 -2.700 -19.850 1.00 39.72 96 GLN A C 1
ATOM 729 O O . GLN A 1 96 ? 12.270 -3.630 -20.090 1.00 39.72 96 GLN A O 1
ATOM 734 N N . PRO A 1 97 ? 10.460 -2.840 -19.010 1.00 31.28 97 PRO A N 1
ATOM 735 C CA . PRO A 1 97 ? 9.600 -4.014 -19.085 1.00 31.28 97 PRO A CA 1
ATOM 736 C C . PRO A 1 97 ? 8.165 -3.603 -19.425 1.00 31.28 97 PRO A C 1
ATOM 738 O O . PRO A 1 97 ? 7.711 -2.530 -19.043 1.00 31.28 97 PRO A O 1
ATOM 741 N N . GLU A 1 98 ? 7.500 -4.473 -20.185 1.00 28.75 98 GLU A N 1
ATOM 742 C CA . GLU A 1 98 ? 6.055 -4.724 -20.224 1.00 28.75 98 GLU A CA 1
ATOM 743 C C . GLU A 1 98 ? 5.156 -3.631 -19.644 1.00 28.75 98 GLU A C 1
ATOM 745 O O . GLU A 1 98 ? 5.222 -3.396 -18.440 1.00 28.75 98 GLU A O 1
ATOM 750 N N . LYS A 1 99 ? 4.259 -3.074 -20.485 1.00 33.50 99 LYS A N 1
ATOM 751 C CA . LYS A 1 99 ? 3.029 -2.353 -20.094 1.00 33.50 99 LYS A CA 1
ATOM 752 C C . LYS A 1 99 ? 2.836 -2.387 -18.578 1.00 33.50 99 LYS A C 1
ATOM 754 O O . LYS A 1 99 ? 2.303 -3.374 -18.060 1.00 33.50 99 LYS A O 1
ATOM 759 N N . GLN A 1 100 ? 3.297 -1.351 -17.875 1.00 31.64 100 GLN A N 1
ATOM 760 C CA . GLN A 1 100 ? 2.800 -1.160 -16.526 1.00 31.64 100 GLN A CA 1
ATOM 761 C C . GLN A 1 100 ? 1.288 -1.042 -16.706 1.00 31.64 100 GLN A C 1
ATOM 763 O O . GLN A 1 100 ? 0.848 -0.220 -17.519 1.00 31.64 100 GLN A O 1
ATOM 768 N N . PRO A 1 101 ? 0.487 -1.917 -16.074 1.00 33.97 101 PRO A N 1
ATOM 769 C CA . PRO A 1 101 ? -0.925 -1.626 -15.989 1.00 33.97 101 PRO A CA 1
ATOM 770 C C . PRO A 1 101 ? -1.000 -0.227 -15.382 1.00 33.97 101 PRO A C 1
ATOM 772 O O . PRO A 1 101 ? -0.232 0.088 -14.470 1.00 33.97 101 PRO A O 1
ATOM 775 N N . GLU A 1 102 ? -1.886 0.616 -15.897 1.00 34.25 102 GLU A N 1
ATOM 776 C CA . GLU A 1 102 ? -2.355 1.818 -15.206 1.00 34.25 102 GLU A CA 1
ATOM 777 C C . GLU A 1 102 ? -3.102 1.381 -13.926 1.00 34.25 102 GLU A C 1
ATOM 779 O O . GLU A 1 102 ? -4.301 1.573 -13.765 1.00 34.25 102 GLU A O 1
ATOM 784 N N . GLY A 1 103 ? -2.393 0.668 -13.053 1.00 35.09 103 GLY A N 1
ATOM 785 C CA . GLY A 1 103 ? -2.812 0.195 -11.756 1.00 35.09 103 GLY A CA 1
ATOM 786 C C . GLY A 1 103 ? -2.276 1.150 -10.695 1.00 35.09 103 GLY A C 1
ATOM 787 O O . GLY A 1 103 ? -1.291 1.853 -10.932 1.00 35.09 103 GLY A O 1
ATOM 788 N N . PRO A 1 104 ? -2.933 1.212 -9.532 1.00 39.81 104 PRO A N 1
ATOM 789 C CA . PRO A 1 104 ? -2.627 2.190 -8.498 1.00 39.81 104 PRO A CA 1
ATOM 790 C C . PRO A 1 104 ? -1.147 2.121 -8.111 1.00 39.81 104 PRO A C 1
ATOM 792 O O . PRO A 1 104 ? -0.632 1.041 -7.823 1.00 39.81 104 PRO A O 1
ATOM 795 N N . ALA A 1 105 ? -0.468 3.271 -8.109 1.00 58.88 105 ALA A N 1
ATOM 796 C CA . ALA A 1 105 ? 0.897 3.385 -7.610 1.00 58.88 105 ALA A CA 1
ATOM 797 C C . ALA A 1 105 ? 0.937 2.866 -6.163 1.00 58.88 105 ALA A C 1
ATOM 799 O O . ALA A 1 105 ? 0.343 3.466 -5.263 1.00 58.88 105 ALA A O 1
ATOM 800 N N . SER A 1 106 ? 1.569 1.710 -5.942 1.00 78.38 106 SER A N 1
ATOM 801 C CA . SER A 1 106 ? 1.734 1.177 -4.594 1.00 78.38 106 SER A CA 1
ATOM 802 C C . SER A 1 106 ? 2.916 1.883 -3.953 1.00 78.38 106 SER A C 1
ATOM 804 O O . SER A 1 106 ? 4.074 1.596 -4.259 1.00 78.38 106 SER A O 1
ATOM 806 N N . LEU A 1 107 ? 2.614 2.784 -3.019 1.00 84.31 107 LEU A N 1
ATOM 807 C CA . LEU A 1 107 ? 3.620 3.556 -2.290 1.00 84.31 107 LEU A CA 1
ATOM 808 C C . LEU A 1 107 ? 4.632 2.644 -1.567 1.00 84.31 107 LEU A C 1
ATOM 810 O O . LEU A 1 107 ? 5.796 3.003 -1.389 1.00 84.31 107 LEU A O 1
ATOM 814 N N . LEU A 1 108 ? 4.193 1.443 -1.172 1.00 88.12 108 LEU A N 1
ATOM 815 C CA . LEU A 1 108 ? 5.058 0.413 -0.604 1.00 88.12 108 LEU A CA 1
ATOM 816 C C . LEU A 1 108 ? 6.050 -0.133 -1.630 1.00 88.12 108 LEU A C 1
ATOM 818 O O . LEU A 1 108 ? 7.227 -0.277 -1.316 1.00 88.12 108 LEU A O 1
ATOM 822 N N . ILE A 1 109 ? 5.602 -0.420 -2.848 1.00 89.44 109 ILE A N 1
ATOM 823 C CA . ILE A 1 109 ? 6.475 -0.917 -3.911 1.00 89.44 109 ILE A CA 1
ATOM 824 C C . ILE A 1 109 ? 7.503 0.131 -4.323 1.00 89.44 109 ILE A C 1
ATOM 826 O O . ILE A 1 109 ? 8.677 -0.212 -4.474 1.00 89.44 109 ILE A O 1
ATOM 830 N N . ASP A 1 110 ? 7.104 1.399 -4.405 1.00 84.44 110 ASP A N 1
ATOM 831 C CA . ASP A 1 110 ? 8.023 2.501 -4.693 1.00 84.44 110 ASP A CA 1
ATOM 832 C C . ASP A 1 110 ? 9.104 2.623 -3.609 1.00 84.44 110 ASP A C 1
ATOM 834 O O . ASP A 1 110 ? 10.294 2.748 -3.912 1.00 84.44 110 ASP A O 1
ATOM 838 N N . LEU A 1 111 ? 8.708 2.506 -2.334 1.00 86.00 111 LEU A N 1
ATOM 839 C CA . LEU A 1 111 ? 9.632 2.553 -1.200 1.00 86.00 111 LEU A CA 1
ATOM 840 C C . LEU A 1 111 ? 10.621 1.385 -1.247 1.00 86.00 111 LEU A C 1
ATOM 842 O O . LEU A 1 111 ? 11.827 1.583 -1.099 1.00 86.00 111 LEU A O 1
ATOM 846 N N . LEU A 1 112 ? 10.122 0.166 -1.463 1.00 85.50 112 LEU A N 1
ATOM 847 C CA . LEU A 1 112 ? 10.945 -1.040 -1.537 1.00 85.50 112 LEU A CA 1
ATOM 848 C C . LEU A 1 112 ? 11.882 -1.024 -2.752 1.00 85.50 112 LEU A C 1
ATOM 850 O O . LEU A 1 112 ? 13.012 -1.510 -2.658 1.00 85.50 112 LEU A O 1
ATOM 854 N N . GLY A 1 113 ? 11.442 -0.434 -3.864 1.00 81.94 113 GLY A N 1
ATOM 855 C CA . GLY A 1 113 ? 12.259 -0.188 -5.046 1.00 81.94 113 GLY A CA 1
ATOM 856 C C . GLY A 1 113 ? 13.396 0.791 -4.766 1.00 81.94 113 GLY A C 1
ATOM 857 O O . GLY A 1 113 ? 14.561 0.475 -5.010 1.00 81.94 113 GLY A O 1
ATOM 858 N N . GLN A 1 114 ? 13.092 1.954 -4.180 1.00 79.56 114 GLN A N 1
ATOM 859 C CA . GLN A 1 114 ? 14.116 2.947 -3.840 1.00 79.56 114 GLN A CA 1
ATOM 860 C C . GLN A 1 114 ? 15.080 2.434 -2.760 1.00 79.56 114 GLN A C 1
ATOM 862 O O . GLN A 1 114 ? 16.281 2.703 -2.820 1.00 79.56 114 GLN A O 1
ATOM 867 N N . ALA A 1 115 ? 14.590 1.649 -1.801 1.00 80.75 115 ALA A N 1
ATOM 868 C CA . ALA A 1 115 ? 15.416 0.998 -0.790 1.00 80.75 115 ALA A CA 1
ATOM 869 C C . ALA A 1 115 ? 16.327 -0.104 -1.369 1.00 80.75 115 ALA A C 1
ATOM 871 O O . ALA A 1 115 ? 17.272 -0.521 -0.703 1.00 80.75 115 ALA A O 1
ATOM 872 N N . GLY A 1 116 ? 16.092 -0.561 -2.604 1.00 77.81 116 GLY A N 1
ATOM 873 C CA . GLY A 1 116 ? 16.840 -1.658 -3.226 1.00 77.81 116 GLY A CA 1
ATOM 874 C C . GLY A 1 116 ? 16.461 -3.044 -2.691 1.00 77.81 116 GLY A C 1
ATOM 875 O O . GLY A 1 116 ? 17.215 -3.996 -2.874 1.00 77.81 116 GLY A O 1
ATOM 876 N N . VAL A 1 117 ? 15.312 -3.158 -2.018 1.00 80.06 117 VAL A N 1
ATOM 877 C CA . VAL A 1 117 ? 14.735 -4.437 -1.568 1.00 80.06 117 VAL A CA 1
ATOM 878 C C . VAL A 1 117 ? 14.136 -5.186 -2.756 1.00 80.06 117 VAL A C 1
ATOM 880 O O . VAL A 1 117 ? 14.259 -6.406 -2.849 1.00 80.06 117 VAL A O 1
ATOM 883 N N . LEU A 1 118 ? 13.507 -4.437 -3.665 1.00 79.19 118 LEU A N 1
ATOM 884 C CA . LEU A 1 118 ? 13.015 -4.926 -4.945 1.00 79.19 118 LEU A CA 1
ATOM 885 C C . LEU A 1 118 ? 13.827 -4.302 -6.073 1.00 79.19 118 LEU A C 1
ATOM 887 O O . LEU A 1 118 ? 14.031 -3.090 -6.125 1.00 79.19 118 LEU A O 1
ATOM 891 N N . THR A 1 119 ? 14.273 -5.132 -7.004 1.00 75.38 119 THR A N 1
ATOM 892 C CA . THR A 1 119 ? 14.916 -4.660 -8.230 1.00 75.38 119 THR A CA 1
ATOM 893 C C . THR A 1 119 ? 13.883 -4.093 -9.209 1.00 75.38 119 THR A C 1
ATOM 895 O O . THR A 1 119 ? 12.710 -4.475 -9.189 1.00 75.38 119 THR A O 1
ATOM 898 N N . LYS A 1 120 ? 14.329 -3.234 -10.141 1.00 67.81 120 LYS A N 1
ATOM 899 C CA . LYS A 1 120 ? 13.482 -2.686 -11.222 1.00 67.81 120 LYS A CA 1
ATOM 900 C C . LYS A 1 120 ? 12.747 -3.783 -12.023 1.00 67.81 120 LYS A C 1
ATOM 902 O O . LYS A 1 120 ? 11.654 -3.538 -12.519 1.00 67.81 120 LYS A O 1
ATOM 907 N N . ASN A 1 121 ? 13.317 -4.990 -12.102 1.00 67.62 121 ASN A N 1
ATOM 908 C CA . ASN A 1 121 ? 12.736 -6.133 -12.814 1.00 67.62 121 ASN A CA 1
ATOM 909 C C . ASN A 1 121 ? 11.714 -6.922 -11.976 1.00 67.62 121 ASN A C 1
ATOM 911 O O . ASN A 1 121 ? 10.818 -7.545 -12.536 1.00 67.62 121 ASN A O 1
ATOM 915 N N . GLU A 1 122 ? 11.829 -6.915 -10.644 1.00 73.44 122 GLU A N 1
ATOM 916 C CA . GLU A 1 122 ? 10.894 -7.619 -9.754 1.00 73.44 122 GLU A CA 1
ATOM 917 C C . GLU A 1 122 ? 9.585 -6.843 -9.562 1.00 73.44 122 GLU A C 1
ATOM 919 O O . GLU A 1 122 ? 8.528 -7.455 -9.422 1.00 73.44 122 GLU A O 1
ATOM 924 N N . ILE A 1 123 ? 9.638 -5.508 -9.584 1.00 79.38 123 ILE A N 1
ATOM 925 C CA . ILE A 1 123 ? 8.484 -4.629 -9.336 1.00 79.38 123 ILE A CA 1
ATOM 926 C C . ILE A 1 123 ? 7.273 -4.951 -10.238 1.00 79.38 123 ILE A C 1
ATOM 928 O O . ILE A 1 123 ? 6.197 -5.212 -9.692 1.00 79.38 123 ILE A O 1
ATOM 932 N N . PRO A 1 124 ? 7.398 -5.008 -11.583 1.00 74.25 124 PRO A N 1
ATOM 933 C CA . PRO A 1 124 ? 6.258 -5.303 -12.454 1.00 74.25 124 PRO A CA 1
ATOM 934 C C . PRO A 1 124 ? 5.648 -6.679 -12.179 1.00 74.25 124 PRO A C 1
ATOM 936 O O . PRO A 1 124 ? 4.431 -6.845 -12.230 1.00 74.25 124 PRO A O 1
ATOM 939 N N . TYR A 1 125 ? 6.490 -7.664 -11.857 1.00 77.38 125 TYR A N 1
ATOM 940 C CA . TYR A 1 125 ? 6.048 -9.019 -11.548 1.00 77.38 125 TYR A CA 1
ATOM 941 C C . TYR A 1 125 ? 5.264 -9.079 -10.233 1.00 77.38 125 TYR A C 1
ATOM 943 O O . TYR A 1 125 ? 4.222 -9.730 -10.167 1.00 77.38 125 TYR A O 1
ATOM 951 N N . VAL A 1 126 ? 5.733 -8.378 -9.197 1.00 77.62 126 VAL A N 1
ATOM 952 C CA . VAL A 1 126 ? 5.035 -8.286 -7.906 1.00 77.62 126 VAL A CA 1
ATOM 953 C C . VAL A 1 126 ? 3.682 -7.593 -8.079 1.00 77.62 126 VAL A C 1
ATOM 955 O O . VAL A 1 126 ? 2.685 -8.119 -7.599 1.00 77.62 126 VAL A O 1
ATOM 958 N N . MET A 1 127 ? 3.628 -6.487 -8.826 1.00 78.94 127 MET A N 1
ATOM 959 C CA . MET A 1 127 ? 2.385 -5.754 -9.103 1.00 78.94 127 MET A CA 1
ATOM 960 C C . MET A 1 127 ? 1.382 -6.571 -9.929 1.00 78.94 127 MET A C 1
ATOM 962 O O . MET A 1 127 ? 0.197 -6.601 -9.621 1.00 78.94 127 MET A O 1
ATOM 966 N N . ARG A 1 128 ? 1.830 -7.269 -10.980 1.00 76.00 128 ARG A N 1
ATOM 967 C CA . ARG A 1 128 ? 0.934 -8.123 -11.778 1.00 76.00 128 ARG A CA 1
ATOM 968 C C . ARG A 1 128 ? 0.400 -9.282 -10.945 1.00 76.00 128 ARG A C 1
ATOM 970 O O . ARG A 1 128 ? -0.796 -9.544 -10.936 1.00 76.00 128 ARG A O 1
ATOM 977 N N . SER A 1 129 ? 1.290 -9.942 -10.212 1.00 75.12 129 SER A N 1
ATOM 978 C CA . SER A 1 129 ? 0.928 -11.092 -9.396 1.00 75.12 129 SER A CA 1
ATOM 979 C C . SER A 1 129 ? 0.051 -10.723 -8.198 1.00 75.12 129 SER A C 1
ATOM 981 O O . SER A 1 129 ? -0.641 -11.607 -7.704 1.00 75.12 129 SER A O 1
ATOM 983 N N . SER A 1 130 ? 0.095 -9.482 -7.704 1.00 81.94 130 SER A N 1
ATOM 984 C CA . SER A 1 130 ? -0.781 -9.021 -6.622 1.00 81.94 130 SER A CA 1
ATOM 985 C C . SER A 1 130 ? -2.202 -8.795 -7.139 1.00 81.94 130 SER A C 1
ATOM 987 O O . SER A 1 130 ? -3.148 -9.274 -6.523 1.00 81.94 130 SER A O 1
ATOM 989 N N . ILE A 1 131 ? -2.338 -8.198 -8.330 1.00 79.88 131 ILE A N 1
ATOM 990 C CA . ILE A 1 131 ? -3.619 -8.030 -9.034 1.00 79.88 131 ILE A CA 1
ATOM 991 C C . ILE A 1 131 ? -4.238 -9.390 -9.387 1.00 79.88 131 ILE A C 1
ATOM 993 O O . ILE A 1 131 ? -5.409 -9.619 -9.110 1.00 79.88 131 ILE A O 1
ATOM 997 N N . GLU A 1 132 ? -3.464 -10.308 -9.976 1.00 74.94 132 GLU A N 1
ATOM 998 C CA . GLU A 1 132 ? -3.953 -11.646 -10.359 1.00 74.94 132 GLU A CA 1
ATOM 999 C C . GLU A 1 132 ? -4.409 -12.480 -9.157 1.00 74.94 132 GLU A C 1
ATOM 1001 O O . GLU A 1 132 ? -5.340 -13.275 -9.271 1.00 74.94 132 GLU A O 1
ATOM 1006 N N . ALA A 1 133 ? -3.741 -12.317 -8.013 1.00 75.19 133 ALA A N 1
ATOM 1007 C CA . ALA A 1 133 ? -4.066 -13.028 -6.783 1.00 75.19 133 ALA A CA 1
ATOM 1008 C C . ALA A 1 133 ? -5.082 -12.286 -5.897 1.00 75.19 133 ALA A C 1
ATOM 1010 O O . ALA A 1 133 ? -5.434 -12.816 -4.845 1.00 75.19 133 ALA A O 1
ATOM 1011 N N . ASP A 1 134 ? -5.519 -11.089 -6.302 1.00 82.12 134 ASP A N 1
ATOM 1012 C CA . ASP A 1 134 ? -6.412 -10.200 -5.551 1.00 82.12 134 ASP A CA 1
ATOM 1013 C C . ASP A 1 134 ? -5.956 -9.962 -4.096 1.00 82.12 134 ASP A C 1
ATOM 1015 O O . ASP A 1 134 ? -6.704 -10.092 -3.128 1.00 82.12 134 ASP A O 1
ATOM 1019 N N . ILE A 1 135 ? -4.664 -9.661 -3.926 1.00 84.44 135 ILE A N 1
ATOM 1020 C CA . ILE A 1 135 ? -4.045 -9.359 -2.628 1.00 84.44 135 ILE A CA 1
ATOM 1021 C C . ILE A 1 135 ? -3.120 -8.149 -2.728 1.00 84.44 135 ILE A C 1
ATOM 1023 O O . ILE A 1 135 ? -2.671 -7.770 -3.805 1.00 84.44 135 ILE A O 1
ATOM 1027 N N . THR A 1 136 ? -2.777 -7.559 -1.585 1.00 87.56 136 THR A N 1
ATOM 1028 C CA . THR A 1 136 ? -1.809 -6.458 -1.519 1.00 87.56 136 THR A CA 1
ATOM 1029 C C . THR A 1 136 ? -0.393 -6.914 -1.879 1.00 87.56 136 THR A C 1
ATOM 1031 O O . THR A 1 136 ? -0.033 -8.097 -1.786 1.00 87.56 136 THR A O 1
ATOM 1034 N N . CYS A 1 137 ? 0.449 -5.965 -2.284 1.00 89.12 137 CYS A N 1
ATOM 1035 C CA . CYS A 1 137 ? 1.820 -6.273 -2.662 1.00 89.12 137 CYS A CA 1
ATOM 1036 C C . CYS A 1 137 ? 2.641 -6.723 -1.451 1.00 89.12 137 CYS A C 1
ATOM 1038 O O . CYS A 1 137 ? 3.412 -7.680 -1.548 1.00 89.12 137 CYS A O 1
ATOM 1040 N N . GLY A 1 138 ? 2.438 -6.090 -0.295 1.00 88.50 138 GLY A N 1
ATOM 1041 C CA . GLY A 1 138 ? 3.043 -6.495 0.966 1.00 88.50 138 GLY A CA 1
ATOM 1042 C C . GLY A 1 138 ? 2.689 -7.932 1.340 1.00 88.50 138 GLY A C 1
ATOM 1043 O O . GLY A 1 138 ? 3.583 -8.740 1.617 1.00 88.50 138 GLY A O 1
ATOM 1044 N N . ARG A 1 139 ? 1.405 -8.301 1.252 1.00 87.62 139 ARG A N 1
ATOM 1045 C CA . ARG A 1 139 ? 0.941 -9.674 1.506 1.00 87.62 139 ARG A CA 1
ATOM 1046 C C . ARG A 1 139 ? 1.554 -10.688 0.554 1.00 87.62 139 ARG A C 1
ATOM 1048 O O . ARG A 1 139 ? 2.002 -11.745 1.002 1.00 87.62 139 ARG A O 1
ATOM 1055 N N . LEU A 1 140 ? 1.630 -10.373 -0.737 1.00 86.19 140 LEU A N 1
ATOM 1056 C CA . LEU A 1 140 ? 2.271 -11.244 -1.721 1.00 86.19 140 LEU A CA 1
ATOM 1057 C C . LEU A 1 140 ? 3.748 -11.503 -1.372 1.00 86.19 140 LEU A C 1
ATOM 1059 O O . LEU A 1 140 ? 4.210 -12.648 -1.414 1.00 86.19 140 LEU A O 1
ATOM 1063 N N . LEU A 1 141 ? 4.491 -10.457 -1.000 1.00 86.38 141 LEU A N 1
ATOM 1064 C CA . LEU A 1 141 ? 5.908 -10.562 -0.643 1.00 86.38 141 LEU A CA 1
ATOM 1065 C C . LEU A 1 141 ? 6.131 -11.373 0.642 1.00 86.38 141 LEU A C 1
ATOM 1067 O O . LEU A 1 141 ? 7.104 -12.130 0.719 1.00 86.38 141 LEU A O 1
ATOM 1071 N N . LEU A 1 142 ? 5.223 -11.265 1.617 1.00 86.44 142 LEU A N 1
ATOM 1072 C CA . LEU A 1 142 ? 5.225 -12.079 2.837 1.00 86.44 142 LEU A CA 1
ATOM 1073 C C . LEU A 1 142 ? 4.950 -13.556 2.540 1.00 86.44 142 LEU A C 1
ATOM 1075 O O . LEU A 1 142 ? 5.696 -14.423 2.997 1.00 86.44 142 LEU A O 1
ATOM 1079 N N . LEU A 1 143 ? 3.923 -13.853 1.736 1.00 81.06 143 LEU A N 1
ATOM 1080 C CA . LEU A 1 143 ? 3.570 -15.225 1.352 1.00 81.06 143 LEU A CA 1
ATOM 1081 C C . LEU A 1 143 ? 4.711 -15.916 0.595 1.00 81.06 143 LEU A C 1
ATOM 1083 O O . LEU A 1 143 ? 4.990 -17.092 0.824 1.00 81.06 143 LEU A O 1
ATOM 1087 N N . ARG A 1 144 ? 5.428 -15.168 -0.253 1.00 81.62 144 ARG A N 1
ATOM 1088 C CA . ARG A 1 144 ? 6.623 -15.649 -0.966 1.00 81.62 144 ARG A CA 1
ATOM 1089 C C . ARG A 1 144 ? 7.904 -15.615 -0.131 1.00 81.62 144 ARG A C 1
ATOM 1091 O O . ARG A 1 144 ? 8.965 -15.950 -0.654 1.00 81.62 144 ARG A O 1
ATOM 1098 N N . ARG A 1 145 ? 7.824 -15.207 1.142 1.00 77.75 145 ARG A N 1
ATOM 1099 C CA . ARG A 1 145 ? 8.960 -15.069 2.070 1.00 77.75 145 ARG A CA 1
ATOM 1100 C C . ARG A 1 145 ? 10.100 -14.204 1.515 1.00 77.75 145 ARG A C 1
ATOM 1102 O O . ARG A 1 145 ? 11.258 -14.408 1.865 1.00 77.75 145 ARG A O 1
ATOM 1109 N N . ARG A 1 146 ? 9.785 -13.241 0.639 1.00 82.50 146 ARG A N 1
ATOM 1110 C CA . ARG A 1 146 ? 10.763 -12.269 0.114 1.00 82.50 146 ARG A CA 1
ATOM 1111 C C . ARG A 1 146 ? 11.106 -11.210 1.152 1.00 82.50 146 ARG A C 1
ATOM 1113 O O . ARG A 1 146 ? 12.237 -10.743 1.186 1.00 82.50 146 ARG A O 1
ATOM 1120 N N . ILE A 1 147 ? 10.142 -10.878 2.007 1.00 84.62 147 ILE A N 1
ATOM 1121 C CA . ILE A 1 147 ? 10.317 -10.004 3.167 1.00 84.62 147 ILE A CA 1
ATOM 1122 C C . ILE A 1 147 ? 9.762 -10.686 4.419 1.00 84.62 147 ILE A C 1
ATOM 1124 O O . ILE A 1 147 ? 8.893 -11.554 4.326 1.00 84.62 147 ILE A O 1
ATOM 1128 N N . SER A 1 148 ? 10.254 -10.298 5.597 1.00 85.81 148 SER A N 1
ATOM 1129 C CA . SER A 1 148 ? 9.733 -10.789 6.877 1.00 85.81 148 SER A CA 1
ATOM 1130 C C . SER A 1 148 ? 8.532 -9.955 7.357 1.00 85.81 148 SER A C 1
ATOM 1132 O O . SER A 1 148 ? 8.430 -8.774 7.008 1.00 85.81 148 SER A O 1
ATOM 1134 N N . PRO A 1 149 ? 7.643 -10.511 8.207 1.00 83.56 149 PRO A N 1
ATOM 1135 C CA . PRO A 1 149 ? 6.540 -9.753 8.810 1.00 83.56 149 PRO A CA 1
ATOM 1136 C C . PRO A 1 149 ? 7.004 -8.511 9.580 1.00 83.56 149 PRO A C 1
ATOM 1138 O O . PRO A 1 149 ? 6.397 -7.447 9.469 1.00 83.56 149 PRO A O 1
ATOM 1141 N N . ALA A 1 150 ? 8.115 -8.626 10.314 1.00 82.94 150 ALA A N 1
ATOM 1142 C CA . ALA A 1 150 ? 8.704 -7.515 11.057 1.00 82.94 150 ALA A CA 1
ATOM 1143 C C . ALA A 1 150 ? 9.176 -6.390 10.121 1.00 82.94 150 ALA A C 1
ATOM 1145 O O . ALA A 1 150 ? 8.877 -5.219 10.356 1.00 82.94 150 ALA A O 1
ATOM 1146 N N . PHE A 1 151 ? 9.845 -6.747 9.020 1.00 86.00 151 PHE A N 1
ATOM 1147 C CA . PHE A 1 151 ? 10.297 -5.780 8.022 1.00 86.00 151 PHE A CA 1
ATOM 1148 C C . PHE A 1 151 ? 9.124 -5.095 7.312 1.00 86.00 151 PHE A C 1
ATOM 1150 O O . PHE A 1 151 ? 9.123 -3.876 7.152 1.00 86.00 151 PHE A O 1
ATOM 1157 N N . HIS A 1 152 ? 8.092 -5.856 6.941 1.00 89.19 152 HIS A N 1
ATOM 1158 C CA . HIS A 1 152 ? 6.882 -5.307 6.333 1.00 89.19 152 HIS A CA 1
ATOM 1159 C C . HIS A 1 152 ? 6.195 -4.283 7.248 1.00 89.19 152 HIS A C 1
ATOM 1161 O O . HIS A 1 152 ? 5.907 -3.163 6.828 1.00 89.19 152 HIS A O 1
ATOM 1167 N N . ARG A 1 153 ? 6.006 -4.634 8.528 1.00 87.44 153 ARG A N 1
ATOM 1168 C CA . ARG A 1 153 ? 5.436 -3.733 9.540 1.00 87.44 153 ARG A CA 1
ATOM 1169 C C . ARG A 1 153 ? 6.229 -2.432 9.660 1.00 87.44 153 ARG A C 1
ATOM 1171 O O . ARG A 1 153 ? 5.625 -1.367 9.766 1.00 87.44 153 ARG A O 1
ATOM 1178 N N . TYR A 1 154 ? 7.555 -2.521 9.628 1.00 87.38 154 TYR A N 1
ATOM 1179 C CA . TYR A 1 154 ? 8.433 -1.356 9.670 1.00 87.38 154 TYR A CA 1
ATOM 1180 C C . TYR A 1 154 ? 8.289 -0.467 8.425 1.00 87.38 154 TYR A C 1
ATOM 1182 O O . TYR A 1 154 ? 8.169 0.750 8.550 1.00 87.38 154 TYR A O 1
ATOM 1190 N N . CYS A 1 155 ? 8.209 -1.058 7.229 1.00 89.50 155 CYS A N 1
ATOM 1191 C CA . CYS A 1 155 ? 7.997 -0.306 5.988 1.00 89.50 155 CYS A CA 1
ATOM 1192 C C . CYS A 1 155 ? 6.670 0.465 6.012 1.00 89.50 155 CYS A C 1
ATOM 1194 O O . CYS A 1 155 ? 6.645 1.662 5.736 1.00 89.50 155 CYS A O 1
ATOM 1196 N N . ILE A 1 156 ? 5.575 -0.194 6.408 1.00 89.69 156 ILE A N 1
ATOM 1197 C CA . ILE A 1 156 ? 4.260 0.452 6.549 1.00 89.69 156 ILE A CA 1
ATOM 1198 C C . ILE A 1 156 ? 4.324 1.612 7.545 1.00 89.69 156 ILE A C 1
ATOM 1200 O O . ILE A 1 156 ? 3.741 2.669 7.317 1.00 89.69 156 ILE A O 1
ATOM 1204 N N . GLU A 1 157 ? 5.058 1.450 8.640 1.00 85.50 157 GLU A N 1
ATOM 1205 C CA . GLU A 1 157 ? 5.248 2.512 9.619 1.00 85.50 157 GLU A CA 1
ATOM 1206 C C . GLU A 1 157 ? 5.981 3.734 9.055 1.00 85.50 157 GLU A C 1
ATOM 1208 O O . GLU A 1 157 ? 5.525 4.861 9.267 1.00 85.50 157 GLU A O 1
ATOM 1213 N N . LEU A 1 158 ? 7.062 3.536 8.303 1.00 85.19 158 LEU A N 1
ATOM 1214 C CA . LEU A 1 158 ? 7.760 4.643 7.650 1.00 85.19 158 LEU A CA 1
ATOM 1215 C C . LEU A 1 158 ? 6.847 5.381 6.662 1.00 85.19 158 LEU A C 1
ATOM 1217 O O . LEU A 1 158 ? 6.870 6.610 6.604 1.00 85.19 158 LEU A O 1
ATOM 1221 N N . LEU A 1 159 ? 5.985 4.658 5.943 1.00 85.44 159 LEU A N 1
ATOM 1222 C CA . LEU A 1 159 ? 4.998 5.261 5.043 1.00 85.44 159 LEU A CA 1
ATOM 1223 C C . LEU A 1 159 ? 3.917 6.049 5.784 1.00 85.44 159 LEU A C 1
ATOM 1225 O O . LEU A 1 159 ? 3.495 7.105 5.314 1.00 85.44 159 LEU A O 1
ATOM 1229 N N . VAL A 1 160 ? 3.485 5.580 6.957 1.00 83.69 160 VAL A N 1
ATOM 1230 C CA . VAL A 1 160 ? 2.575 6.346 7.819 1.00 83.69 160 VAL A CA 1
ATOM 1231 C C . VAL A 1 160 ? 3.246 7.645 8.274 1.00 83.69 160 VAL A C 1
ATOM 1233 O O . VAL A 1 160 ? 2.627 8.703 8.178 1.00 83.69 160 VAL A O 1
ATOM 1236 N N . GLN A 1 161 ? 4.513 7.600 8.696 1.00 78.75 161 GLN A N 1
ATOM 1237 C CA . GLN A 1 161 ? 5.270 8.801 9.077 1.00 78.75 161 GLN A CA 1
ATOM 1238 C C . GLN A 1 161 ? 5.481 9.762 7.895 1.00 78.75 161 GLN A C 1
ATOM 1240 O O . GLN A 1 161 ? 5.430 10.981 8.078 1.00 78.75 161 GLN A O 1
ATOM 1245 N N . TYR A 1 162 ? 5.678 9.224 6.689 1.00 82.69 162 TYR A N 1
ATOM 1246 C CA . TYR A 1 162 ? 5.751 10.001 5.453 1.00 82.69 162 TYR A CA 1
ATOM 1247 C C . TYR A 1 162 ? 4.427 10.704 5.137 1.00 82.69 162 TYR A C 1
ATOM 1249 O O . TYR A 1 162 ? 4.423 11.913 4.909 1.00 82.69 162 TYR A O 1
ATOM 1257 N N . ARG A 1 163 ? 3.291 9.994 5.210 1.00 80.50 163 ARG A N 1
ATOM 1258 C CA . ARG A 1 163 ? 1.954 10.583 5.008 1.00 80.50 163 ARG A CA 1
ATOM 1259 C C . ARG A 1 163 ? 1.663 11.707 6.005 1.00 80.50 163 ARG A C 1
ATOM 1261 O O . ARG A 1 163 ? 0.980 12.669 5.676 1.00 80.50 163 ARG A O 1
ATOM 1268 N N . GLU A 1 164 ? 2.185 11.596 7.222 1.00 73.44 164 GLU A N 1
ATOM 1269 C CA . GLU A 1 164 ? 2.068 12.630 8.255 1.00 73.44 164 GLU A CA 1
ATOM 1270 C C . GLU A 1 164 ? 3.048 13.804 8.081 1.00 73.44 164 GLU A C 1
ATOM 1272 O O . GLU A 1 164 ? 3.012 14.746 8.871 1.00 73.44 164 GLU A O 1
ATOM 1277 N N . GLY A 1 165 ? 3.935 13.760 7.083 1.00 74.00 165 GLY A N 1
ATOM 1278 C CA . GLY A 1 165 ? 4.923 14.806 6.810 1.00 74.00 165 GLY A CA 1
ATOM 1279 C C . GLY A 1 165 ? 6.095 14.853 7.795 1.00 74.00 165 GLY A C 1
ATOM 1280 O O . GLY A 1 165 ? 6.882 15.796 7.766 1.00 74.00 165 GLY A O 1
ATOM 1281 N N . LYS A 1 166 ? 6.241 13.849 8.668 1.00 73.44 166 LYS A N 1
ATOM 1282 C CA . LYS A 1 166 ? 7.328 13.776 9.665 1.00 73.44 166 LYS A CA 1
ATOM 1283 C C . LYS A 1 166 ? 8.644 13.280 9.081 1.00 73.44 166 LYS A C 1
ATOM 1285 O O . LYS A 1 166 ? 9.713 13.572 9.612 1.00 73.44 166 LYS A O 1
ATOM 1290 N N . LEU A 1 167 ? 8.555 12.507 8.005 1.00 76.44 167 LEU A N 1
ATOM 1291 C CA . LEU A 1 167 ? 9.673 11.841 7.356 1.00 76.44 167 LEU A CA 1
ATOM 1292 C C . LEU A 1 167 ? 9.587 12.085 5.850 1.00 76.44 167 LEU A C 1
ATOM 1294 O O . LEU A 1 167 ? 8.505 12.008 5.278 1.00 76.44 167 LEU A O 1
ATOM 1298 N N . SER A 1 168 ? 10.708 12.379 5.189 1.00 81.31 168 SER A N 1
ATOM 1299 C CA . SER A 1 168 ? 10.727 12.446 3.725 1.00 81.31 168 SER A CA 1
ATOM 1300 C C . SER A 1 168 ? 10.832 11.045 3.127 1.00 81.31 168 SER A C 1
ATOM 1302 O O . SER A 1 168 ? 11.442 10.155 3.717 1.00 81.31 168 SER A O 1
ATOM 1304 N N . PHE A 1 169 ? 10.291 10.861 1.923 1.00 78.12 169 PHE A N 1
ATOM 1305 C CA . PHE A 1 169 ? 10.307 9.566 1.241 1.00 78.12 169 PHE A CA 1
ATOM 1306 C C . PHE A 1 169 ? 11.732 9.017 1.047 1.00 78.12 169 PHE A C 1
ATOM 1308 O O . PHE A 1 169 ? 11.990 7.850 1.319 1.00 78.12 169 PHE A O 1
ATOM 1315 N N . ALA A 1 170 ? 12.692 9.883 0.699 1.00 74.75 170 ALA A N 1
ATOM 1316 C CA . ALA A 1 170 ? 14.100 9.500 0.576 1.00 74.75 170 ALA A CA 1
ATOM 1317 C C . ALA A 1 170 ? 14.688 8.973 1.898 1.00 74.75 170 ALA A C 1
ATOM 1319 O O . ALA A 1 170 ? 15.339 7.933 1.909 1.00 74.75 170 ALA A O 1
ATOM 1320 N N . LYS A 1 171 ? 14.399 9.637 3.028 1.00 79.62 171 LYS A N 1
ATOM 1321 C CA . LYS A 1 171 ? 14.849 9.175 4.351 1.00 79.62 171 LYS A CA 1
ATOM 1322 C C . LYS A 1 171 ? 14.195 7.850 4.743 1.00 79.62 171 LYS A C 1
ATOM 1324 O O . LYS A 1 171 ? 14.861 6.994 5.313 1.00 79.62 171 LYS A O 1
ATOM 1329 N N . ALA A 1 172 ? 12.912 7.670 4.423 1.00 79.94 172 ALA A N 1
ATOM 1330 C CA . ALA A 1 172 ? 12.223 6.397 4.616 1.00 79.94 172 ALA A CA 1
ATOM 1331 C C . ALA A 1 172 ? 12.901 5.268 3.821 1.00 79.94 172 ALA A C 1
ATOM 1333 O O . ALA A 1 172 ? 13.167 4.201 4.370 1.00 79.94 172 ALA A O 1
ATOM 1334 N N . ALA A 1 173 ? 13.233 5.516 2.551 1.00 84.38 173 ALA A N 1
ATOM 1335 C CA . ALA A 1 173 ? 13.905 4.539 1.700 1.00 84.38 173 ALA A CA 1
ATOM 1336 C C . ALA A 1 173 ? 15.312 4.189 2.210 1.00 84.38 173 ALA A C 1
ATOM 1338 O O . ALA A 1 173 ? 15.691 3.016 2.206 1.00 84.38 173 ALA A O 1
ATOM 1339 N N . ASP A 1 174 ? 16.072 5.177 2.684 1.00 81.75 174 ASP A N 1
ATOM 1340 C CA . ASP A 1 174 ? 17.404 4.956 3.251 1.00 81.75 174 ASP A CA 1
ATOM 1341 C C . ASP A 1 174 ? 17.352 4.129 4.549 1.00 81.75 174 ASP A C 1
ATOM 1343 O O . ASP A 1 174 ? 18.157 3.210 4.716 1.00 81.75 174 ASP A O 1
ATOM 1347 N N . GLU A 1 175 ? 16.375 4.369 5.434 1.00 84.75 175 GLU A N 1
ATOM 1348 C CA . GLU A 1 175 ? 16.168 3.540 6.633 1.00 84.75 175 GLU A CA 1
ATOM 1349 C C . GLU A 1 175 ? 15.752 2.105 6.288 1.00 84.75 175 GLU A C 1
ATOM 1351 O O . GLU A 1 175 ? 16.307 1.147 6.837 1.00 84.75 175 GLU A O 1
ATOM 1356 N N . CYS A 1 176 ? 14.837 1.929 5.327 1.00 86.75 176 CYS A N 1
ATOM 1357 C CA . CYS A 1 176 ? 14.486 0.608 4.801 1.00 86.75 176 CYS A CA 1
ATOM 1358 C C . CYS A 1 176 ? 15.716 -0.126 4.255 1.00 86.75 176 CYS A C 1
ATOM 1360 O O . CYS A 1 176 ? 15.924 -1.299 4.575 1.00 86.75 176 CYS A O 1
ATOM 1362 N N . ARG A 1 177 ? 16.553 0.559 3.463 1.00 85.50 177 ARG A N 1
ATOM 1363 C CA . ARG A 1 177 ? 17.785 -0.006 2.897 1.00 85.50 177 ARG A CA 1
ATOM 1364 C C . ARG A 1 177 ? 18.748 -0.436 3.996 1.00 85.50 177 ARG A C 1
ATOM 1366 O O . ARG A 1 177 ? 19.266 -1.550 3.950 1.00 85.50 177 ARG A O 1
ATOM 1373 N N . ARG A 1 178 ? 18.968 0.424 4.994 1.00 84.94 178 ARG A N 1
ATOM 1374 C CA . ARG A 1 178 ? 19.863 0.157 6.125 1.00 84.94 178 ARG A CA 1
ATOM 1375 C C . ARG A 1 178 ? 19.417 -1.072 6.912 1.00 84.94 178 ARG A C 1
ATOM 1377 O O . ARG A 1 178 ? 20.247 -1.925 7.219 1.00 84.94 178 ARG A O 1
ATOM 1384 N N . LEU A 1 179 ? 18.122 -1.183 7.210 1.00 82.44 179 LEU A N 1
ATOM 1385 C CA . LEU A 1 179 ? 17.572 -2.329 7.933 1.00 82.44 179 LEU A CA 1
ATOM 1386 C C . LEU A 1 179 ? 1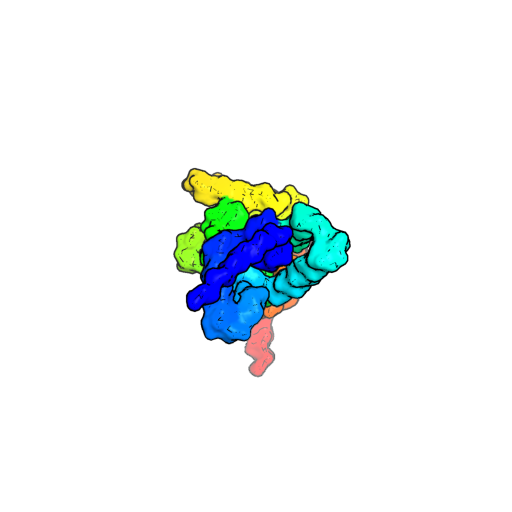7.676 -3.621 7.111 1.00 82.44 179 LEU A C 1
ATOM 1388 O O . LEU A 1 179 ? 18.016 -4.669 7.654 1.00 82.44 179 LEU A O 1
ATOM 1392 N N . TYR A 1 180 ? 17.428 -3.541 5.802 1.00 80.88 180 TYR A N 1
ATOM 1393 C CA . TYR A 1 180 ? 17.492 -4.695 4.909 1.00 80.88 180 TYR A CA 1
ATOM 1394 C C . TYR A 1 180 ? 18.925 -5.212 4.709 1.00 80.88 180 TYR A C 1
ATOM 1396 O O . TYR A 1 180 ? 19.166 -6.415 4.774 1.00 80.88 180 TYR A O 1
ATOM 1404 N N . GLN A 1 181 ? 19.893 -4.313 4.509 1.00 78.56 181 GLN A N 1
ATOM 1405 C CA . GLN A 1 181 ? 21.304 -4.666 4.308 1.00 78.56 181 GLN A CA 1
ATOM 1406 C C . GLN A 1 181 ? 22.018 -5.043 5.606 1.00 78.56 181 GLN A C 1
ATOM 1408 O O . GLN A 1 181 ? 22.939 -5.855 5.588 1.00 78.56 181 GLN A O 1
ATOM 1413 N N . GLY A 1 182 ? 21.614 -4.451 6.732 1.00 68.06 182 GLY A N 1
ATOM 1414 C CA . GLY A 1 182 ? 22.313 -4.602 8.002 1.00 68.06 182 GLY A CA 1
ATOM 1415 C C . GLY A 1 182 ? 22.248 -6.003 8.603 1.00 68.06 182 GLY A C 1
ATOM 1416 O O . GLY A 1 182 ? 22.938 -6.240 9.589 1.00 68.06 182 GLY A O 1
ATOM 1417 N N . GLY A 1 183 ? 21.401 -6.910 8.091 1.00 59.31 183 GLY A N 1
ATOM 1418 C CA . GLY A 1 183 ? 21.170 -8.243 8.675 1.00 59.31 183 GLY A CA 1
ATOM 1419 C C . GLY A 1 183 ? 20.717 -8.215 10.144 1.00 59.31 183 GLY A C 1
ATOM 1420 O O . GLY A 1 183 ? 20.540 -9.261 10.767 1.00 59.31 183 GLY A O 1
ATOM 1421 N N . ALA A 1 184 ? 20.535 -7.018 10.705 1.00 47.31 184 ALA A N 1
ATOM 1422 C CA . ALA A 1 184 ? 20.237 -6.763 12.091 1.00 47.31 184 ALA A CA 1
ATOM 1423 C C . ALA A 1 184 ? 18.745 -6.988 12.275 1.00 47.31 184 ALA A C 1
ATOM 1425 O O . ALA A 1 184 ? 17.917 -6.090 12.126 1.00 47.31 184 ALA A O 1
ATOM 1426 N N . TYR A 1 185 ? 18.432 -8.240 12.582 1.00 46.81 185 TYR A N 1
ATOM 1427 C CA . TYR A 1 185 ? 17.270 -8.613 13.360 1.00 46.81 185 TYR A CA 1
ATOM 1428 C C . TYR A 1 185 ? 17.160 -7.653 14.555 1.00 46.81 185 TYR A C 1
ATOM 1430 O O . TYR A 1 185 ? 17.862 -7.798 15.555 1.00 46.81 185 TYR A O 1
ATOM 1438 N N . VAL A 1 186 ? 16.292 -6.648 14.457 1.00 47.50 186 VAL A N 1
ATOM 1439 C CA . VAL A 1 186 ? 15.808 -5.941 15.642 1.00 47.50 186 VAL A CA 1
ATOM 1440 C C . VAL A 1 186 ? 14.655 -6.780 16.177 1.00 47.50 186 VAL A C 1
ATOM 1442 O O . VAL A 1 186 ? 13.490 -6.463 15.971 1.00 47.50 186 VAL A O 1
ATOM 1445 N N . ASP A 1 187 ? 14.996 -7.891 16.835 1.00 44.16 187 ASP A N 1
ATOM 1446 C CA . ASP A 1 187 ? 14.041 -8.639 17.668 1.00 44.16 187 ASP A CA 1
ATOM 1447 C C . ASP A 1 187 ? 13.839 -7.980 19.040 1.00 44.16 187 ASP A C 1
ATOM 1449 O O . ASP A 1 187 ? 13.169 -8.508 19.920 1.00 44.16 187 ASP A O 1
ATOM 1453 N N . GLN A 1 188 ? 14.432 -6.811 19.268 1.00 40.44 188 GLN A N 1
ATOM 1454 C CA . GLN A 1 188 ? 14.315 -6.100 20.529 1.00 40.44 188 GLN A CA 1
ATOM 1455 C C . GLN A 1 188 ? 14.201 -4.611 20.255 1.00 40.44 188 GLN A C 1
ATOM 1457 O O . GLN A 1 188 ? 15.199 -3.907 20.173 1.00 40.44 188 GLN A O 1
ATOM 1462 N N . GLN A 1 189 ? 12.965 -4.147 20.093 1.00 38.09 189 GLN A N 1
ATOM 1463 C CA . GLN A 1 189 ? 12.387 -3.102 20.938 1.00 38.09 189 GLN A CA 1
ATOM 1464 C C . GLN A 1 189 ? 11.015 -2.708 20.391 1.00 38.09 189 GLN A C 1
ATOM 1466 O O . GLN A 1 189 ? 10.872 -2.240 19.266 1.00 38.09 189 GLN A O 1
ATOM 1471 N N . GLU A 1 190 ? 10.009 -2.815 21.255 1.00 40.59 190 GLU A N 1
ATOM 1472 C CA . GLU A 1 190 ? 8.672 -2.227 21.132 1.00 40.59 190 GLU A CA 1
ATOM 1473 C C . GLU A 1 190 ? 8.691 -0.680 21.125 1.00 40.59 190 GLU A C 1
ATOM 1475 O O . GLU A 1 190 ? 7.801 -0.034 21.670 1.00 40.59 190 GLU A O 1
ATOM 1480 N N . HIS A 1 191 ? 9.709 -0.045 20.546 1.00 43.28 191 HIS A N 1
ATOM 1481 C CA . HIS A 1 191 ? 9.819 1.406 20.504 1.00 43.28 191 HIS A CA 1
ATOM 1482 C C . HIS A 1 191 ? 9.519 1.921 19.111 1.00 43.28 191 HIS A C 1
ATOM 1484 O O . HIS A 1 191 ? 10.403 2.064 18.269 1.00 43.28 191 HIS A O 1
ATOM 1490 N N . CYS A 1 192 ? 8.256 2.277 18.896 1.00 38.19 192 CYS A N 1
ATOM 1491 C CA . CYS A 1 192 ? 7.921 3.241 17.862 1.00 38.19 192 CYS A CA 1
ATOM 1492 C C . CYS A 1 192 ? 6.844 4.197 18.380 1.00 38.19 192 CYS A C 1
ATOM 1494 O O . CYS A 1 192 ? 5.639 3.999 18.210 1.00 38.19 192 CYS A O 1
ATOM 1496 N N . GLY A 1 193 ? 7.319 5.223 19.084 1.00 36.12 193 GLY A N 1
ATOM 1497 C CA . GLY A 1 193 ? 6.533 6.395 19.428 1.00 36.12 193 GLY A CA 1
ATOM 1498 C C . GLY A 1 193 ? 6.255 7.266 18.199 1.00 36.12 193 GLY A C 1
ATOM 1499 O O . GLY A 1 193 ? 7.087 7.395 17.306 1.00 36.12 193 GLY A O 1
ATOM 1500 N N . ALA A 1 194 ? 5.083 7.908 18.249 1.00 33.19 194 ALA A N 1
ATOM 1501 C CA . ALA A 1 194 ? 4.644 9.075 17.478 1.00 33.19 194 ALA A CA 1
ATOM 1502 C C . ALA A 1 194 ? 4.123 8.867 16.036 1.00 33.19 194 ALA A C 1
ATOM 1504 O O . ALA A 1 194 ? 4.612 9.486 15.097 1.00 33.19 194 ALA A O 1
ATOM 1505 N N . ASN A 1 195 ? 2.998 8.165 15.864 1.00 43.91 195 ASN A N 1
ATOM 1506 C CA . ASN A 1 195 ? 1.661 8.773 16.011 1.00 43.91 195 ASN A CA 1
ATOM 1507 C C . ASN A 1 195 ? 0.614 7.677 16.137 1.00 43.91 195 ASN A C 1
ATOM 1509 O O . ASN A 1 195 ? 0.373 6.847 15.262 1.00 43.91 195 ASN A O 1
ATOM 1513 N N . GLU A 1 196 ? 0.032 7.660 17.313 1.00 50.44 196 GLU A N 1
ATOM 1514 C CA . GLU A 1 196 ? -0.619 6.493 17.843 1.00 50.44 196 GLU A CA 1
ATOM 1515 C C . GLU A 1 196 ? -2.038 6.333 17.328 1.00 50.44 196 GLU A C 1
ATOM 1517 O O . GLU A 1 196 ? -2.539 5.242 17.414 1.00 50.44 196 GLU A O 1
ATOM 1522 N N . SER A 1 197 ? -2.719 7.340 16.788 1.00 49.81 197 SER A N 1
ATOM 1523 C CA . SER A 1 197 ? -4.181 7.267 16.632 1.00 49.81 197 SER A CA 1
ATOM 1524 C C . SER A 1 197 ? -4.663 6.282 15.560 1.00 49.81 197 SER A C 1
ATOM 1526 O O . SER A 1 197 ? -5.549 5.480 15.838 1.00 49.81 197 SER A O 1
ATOM 1528 N N . ALA A 1 198 ? -4.075 6.280 14.357 1.00 50.94 198 ALA A N 1
ATOM 1529 C CA . ALA A 1 198 ? -4.434 5.307 13.316 1.00 50.94 198 ALA A CA 1
ATOM 1530 C C . ALA A 1 198 ? -3.933 3.897 13.669 1.00 50.94 198 ALA A C 1
ATOM 1532 O O . ALA A 1 198 ? -4.642 2.909 13.477 1.00 50.94 198 ALA A O 1
ATOM 1533 N N . ARG A 1 199 ? -2.739 3.820 14.273 1.00 61.25 199 ARG A N 1
ATOM 1534 C CA . ARG A 1 199 ? -2.167 2.570 14.782 1.00 61.25 199 ARG A CA 1
ATOM 1535 C C . ARG A 1 199 ? -2.978 2.016 15.954 1.00 61.25 199 ARG A C 1
ATOM 1537 O O . ARG A 1 199 ? -3.220 0.823 15.994 1.00 61.25 199 ARG A O 1
ATOM 1544 N N . LYS A 1 200 ? -3.445 2.871 16.861 1.00 69.50 200 LYS A N 1
ATOM 1545 C CA . LYS A 1 200 ? -4.303 2.563 18.012 1.00 69.50 200 LYS A CA 1
ATOM 1546 C C . LYS A 1 200 ? -5.677 2.165 17.533 1.00 69.50 200 LYS A C 1
ATOM 1548 O O . LYS A 1 200 ? -6.217 1.243 18.111 1.00 69.50 200 LYS A O 1
ATOM 1553 N N . LEU A 1 201 ? -6.234 2.813 16.507 1.00 79.62 201 LEU A N 1
ATOM 1554 C CA . LEU A 1 201 ? -7.513 2.399 15.935 1.00 79.62 201 LEU A CA 1
ATOM 1555 C C . LEU A 1 201 ? -7.405 0.968 15.402 1.00 79.62 201 LEU A C 1
ATOM 1557 O O . LEU A 1 201 ? -8.149 0.101 15.848 1.00 79.62 201 LEU A O 1
ATOM 1561 N N . GLY A 1 202 ? -6.418 0.709 14.538 1.00 81.88 202 GLY A N 1
ATOM 1562 C CA . GLY A 1 202 ? -6.155 -0.627 14.007 1.00 81.88 202 GLY A CA 1
ATOM 1563 C C . GLY A 1 202 ? -5.845 -1.656 15.096 1.00 81.88 202 GLY A C 1
ATOM 1564 O O . GLY A 1 202 ? -6.479 -2.700 15.163 1.00 81.88 202 GLY A O 1
ATOM 1565 N N . GLN A 1 203 ? -4.935 -1.347 16.020 1.00 83.38 203 GLN A N 1
ATOM 1566 C CA . GLN A 1 203 ? -4.590 -2.226 17.143 1.00 83.38 203 GLN A CA 1
ATOM 1567 C C . GLN A 1 203 ? -5.770 -2.462 18.092 1.00 83.38 203 GLN A C 1
ATOM 1569 O O . GLN A 1 203 ? -5.919 -3.565 18.607 1.00 83.38 203 GLN A O 1
ATOM 1574 N N . LEU A 1 204 ? -6.615 -1.460 18.336 1.00 85.25 204 LEU A N 1
ATOM 1575 C CA . LEU A 1 204 ? -7.824 -1.600 19.146 1.00 85.25 204 LEU A CA 1
ATOM 1576 C C . LEU A 1 204 ? -8.821 -2.527 18.454 1.00 85.25 204 LEU A C 1
ATOM 1578 O O . LEU A 1 204 ? -9.389 -3.387 19.120 1.00 85.25 204 LEU A O 1
ATOM 1582 N N . MET A 1 205 ? -8.987 -2.402 17.136 1.00 86.56 205 MET A N 1
ATOM 1583 C CA . MET A 1 205 ? -9.825 -3.299 16.337 1.00 86.56 205 MET A CA 1
ATOM 1584 C C . MET A 1 205 ? -9.291 -4.737 16.344 1.00 86.56 205 MET A C 1
ATOM 1586 O O . MET A 1 205 ? -10.076 -5.661 16.550 1.00 86.56 205 MET A O 1
ATOM 1590 N N . VAL A 1 206 ? -7.970 -4.929 16.234 1.00 88.19 206 VAL A N 1
ATOM 1591 C CA . VAL A 1 206 ? -7.327 -6.249 16.371 1.00 88.19 206 VAL A CA 1
ATOM 1592 C C . VAL A 1 206 ? -7.563 -6.832 17.764 1.00 88.19 206 VAL A C 1
ATOM 1594 O O . VAL A 1 206 ? -7.994 -7.973 17.900 1.00 88.19 206 VAL A O 1
ATOM 1597 N N . ARG A 1 207 ? -7.350 -6.045 18.826 1.00 84.62 207 ARG A N 1
ATOM 1598 C CA . ARG A 1 207 ? -7.551 -6.507 20.212 1.00 84.62 207 ARG A CA 1
ATOM 1599 C C . ARG A 1 207 ? -9.013 -6.795 20.544 1.00 84.62 207 ARG A C 1
ATOM 1601 O O . ARG A 1 207 ? -9.284 -7.696 21.334 1.00 84.62 207 ARG A O 1
ATOM 1608 N N . ALA A 1 208 ? -9.941 -6.037 19.968 1.00 85.06 208 ALA A N 1
ATOM 1609 C CA . ALA A 1 208 ? -11.372 -6.295 20.081 1.00 85.06 208 ALA A CA 1
ATOM 1610 C C . ALA A 1 208 ? -11.806 -7.531 19.267 1.00 85.06 208 ALA A C 1
ATOM 1612 O O . ALA A 1 208 ? -12.846 -8.119 19.567 1.00 85.06 208 ALA A O 1
ATOM 1613 N N . GLY A 1 209 ? -10.991 -7.957 18.295 1.00 84.81 209 GLY A N 1
ATOM 1614 C CA . GLY A 1 209 ? -11.255 -9.094 17.415 1.00 84.81 209 GLY A CA 1
ATOM 1615 C C . GLY A 1 209 ? -12.139 -8.756 16.215 1.00 84.81 209 GLY A C 1
ATOM 1616 O O . GLY A 1 209 ? -12.768 -9.658 15.675 1.00 84.81 209 GLY A O 1
ATOM 1617 N N . PHE A 1 210 ? -12.225 -7.479 15.825 1.00 85.94 210 PHE A N 1
ATOM 1618 C CA . PHE A 1 210 ? -12.967 -7.053 14.631 1.00 85.94 210 PHE A CA 1
ATOM 1619 C C . PHE A 1 210 ? -12.206 -7.308 13.337 1.00 85.94 210 PHE A C 1
ATOM 1621 O O . PHE A 1 210 ? -12.829 -7.570 12.319 1.00 85.94 210 PHE A O 1
ATOM 1628 N N . ILE A 1 211 ? -10.878 -7.213 13.394 1.00 89.12 211 ILE A N 1
ATOM 1629 C CA . ILE A 1 211 ? -9.973 -7.482 12.276 1.00 89.12 211 ILE A CA 1
ATOM 1630 C C . ILE A 1 211 ? -8.788 -8.302 12.790 1.00 89.12 211 ILE A C 1
ATOM 1632 O O . ILE A 1 211 ? -8.478 -8.259 13.982 1.00 89.12 211 ILE A O 1
ATOM 1636 N N . ASN A 1 212 ? -8.094 -9.026 11.921 1.00 88.38 212 ASN A N 1
ATOM 1637 C CA . ASN A 1 212 ? -6.803 -9.639 12.245 1.00 88.38 212 ASN A CA 1
ATOM 1638 C C . ASN A 1 212 ? -5.621 -8.744 11.819 1.00 88.38 212 ASN A C 1
ATOM 1640 O O . ASN A 1 212 ? -5.794 -7.695 11.196 1.00 88.38 212 ASN A O 1
ATOM 1644 N N . GLU A 1 213 ? -4.392 -9.127 12.187 1.00 85.50 213 GLU A N 1
ATOM 1645 C CA . GLU A 1 213 ? -3.202 -8.342 11.827 1.00 85.50 213 GLU A CA 1
ATOM 1646 C C . GLU A 1 213 ? -2.991 -8.261 10.311 1.00 85.50 213 GLU A C 1
ATOM 1648 O O . GLU A 1 213 ? -2.562 -7.224 9.812 1.00 85.50 213 GLU A O 1
ATOM 1653 N N . THR A 1 214 ? -3.310 -9.321 9.567 1.00 87.31 214 THR A N 1
ATOM 1654 C CA . THR A 1 214 ? -3.146 -9.336 8.111 1.00 87.31 214 THR A CA 1
ATOM 1655 C C . THR A 1 214 ? -4.089 -8.336 7.442 1.00 87.31 214 THR A C 1
ATOM 1657 O O . THR A 1 214 ? -3.627 -7.496 6.678 1.00 87.31 214 THR A O 1
ATOM 1660 N N . GLU A 1 215 ? -5.371 -8.348 7.807 1.00 87.06 215 GLU A N 1
ATOM 1661 C CA . GLU A 1 215 ? -6.384 -7.386 7.346 1.00 87.06 215 GLU A CA 1
ATOM 1662 C C . GLU A 1 215 ? -6.013 -5.945 7.698 1.00 87.06 215 GLU A C 1
ATOM 1664 O O . GLU A 1 215 ? -6.193 -5.039 6.886 1.00 87.06 215 GLU A O 1
ATOM 1669 N N . LEU A 1 216 ? -5.449 -5.724 8.891 1.00 89.75 216 LEU A N 1
ATOM 1670 C CA . LEU A 1 216 ? -4.968 -4.407 9.294 1.00 89.75 216 LEU A CA 1
ATOM 1671 C C . LEU A 1 216 ? -3.865 -3.899 8.357 1.00 89.75 216 LEU A C 1
ATOM 1673 O O . LEU A 1 216 ? -3.924 -2.753 7.911 1.00 89.75 216 LEU A O 1
ATOM 1677 N N . PHE A 1 217 ? -2.845 -4.712 8.082 1.00 89.38 217 PHE A N 1
ATOM 1678 C CA . PHE A 1 217 ? -1.730 -4.285 7.237 1.00 89.38 217 PHE A CA 1
ATOM 1679 C C . PHE A 1 217 ? -2.122 -4.166 5.760 1.00 89.38 217 PHE A C 1
ATOM 1681 O O . PHE A 1 217 ? -1.675 -3.222 5.110 1.00 89.38 217 PHE A O 1
ATOM 1688 N N . ASP A 1 218 ? -3.005 -5.038 5.269 1.00 88.06 218 ASP A N 1
ATOM 1689 C CA . ASP A 1 218 ? -3.575 -4.943 3.922 1.00 88.06 218 ASP A CA 1
ATOM 1690 C C . ASP A 1 218 ? -4.351 -3.627 3.752 1.00 88.06 218 ASP A C 1
ATOM 1692 O O . ASP A 1 218 ? -4.087 -2.838 2.841 1.00 88.06 218 ASP A O 1
ATOM 1696 N N . ALA A 1 219 ? -5.251 -3.325 4.692 1.00 87.50 219 ALA A N 1
ATOM 1697 C CA . ALA A 1 219 ? -6.014 -2.083 4.677 1.00 87.50 219 ALA A CA 1
ATOM 1698 C C . ALA A 1 219 ? -5.120 -0.846 4.855 1.00 87.50 219 ALA A C 1
ATOM 1700 O O . ALA A 1 219 ? -5.388 0.200 4.262 1.00 87.50 219 ALA A O 1
ATOM 1701 N N . LEU A 1 220 ? -4.037 -0.944 5.635 1.00 89.19 220 LEU A N 1
ATOM 1702 C CA . LEU A 1 220 ? -3.058 0.135 5.763 1.00 89.19 220 LEU A CA 1
ATOM 1703 C C . LEU A 1 220 ? -2.336 0.402 4.440 1.00 89.19 220 LEU A C 1
ATOM 1705 O O . LEU A 1 220 ? -2.262 1.567 4.053 1.00 89.19 220 LEU A O 1
ATOM 1709 N N . GLU A 1 221 ? -1.863 -0.628 3.736 1.00 87.56 221 GLU A N 1
ATOM 1710 C CA . GLU A 1 221 ? -1.203 -0.489 2.428 1.00 87.56 221 GLU A CA 1
ATOM 1711 C C . GLU A 1 221 ? -2.118 0.204 1.409 1.00 87.56 221 GLU A C 1
ATOM 1713 O O . GLU A 1 221 ? -1.715 1.172 0.753 1.00 87.56 221 GLU A O 1
ATOM 1718 N N . VAL A 1 222 ? -3.381 -0.222 1.341 1.00 85.88 222 VAL A N 1
ATOM 1719 C CA . VAL A 1 222 ? -4.391 0.399 0.473 1.00 85.88 222 VAL A CA 1
ATOM 1720 C C . VAL A 1 222 ? -4.671 1.842 0.905 1.00 85.88 222 VAL A C 1
ATOM 1722 O O . VAL A 1 222 ? -4.693 2.747 0.072 1.00 85.88 222 VAL A O 1
ATOM 1725 N N . SER A 1 223 ? -4.819 2.097 2.210 1.00 85.19 223 SER A N 1
ATOM 1726 C CA . SER A 1 223 ? -5.068 3.446 2.739 1.00 85.19 223 SER A CA 1
ATOM 1727 C C . SER A 1 223 ? -3.930 4.424 2.449 1.00 85.19 223 SER A C 1
ATOM 1729 O O . SER A 1 223 ? -4.172 5.615 2.254 1.00 85.19 223 SER A O 1
ATOM 1731 N N . LEU A 1 224 ? -2.689 3.934 2.432 1.00 84.12 224 LEU A N 1
ATOM 1732 C CA . LEU A 1 224 ? -1.500 4.724 2.135 1.00 84.12 224 LEU A CA 1
ATOM 1733 C C . LEU A 1 224 ? -1.426 5.034 0.641 1.00 84.12 224 LEU A C 1
ATOM 1735 O O . LEU A 1 224 ? -1.209 6.185 0.279 1.00 84.12 224 LEU A O 1
ATOM 1739 N N . SER A 1 225 ? -1.680 4.034 -0.204 1.00 80.94 225 SER A N 1
ATOM 1740 C CA . SER A 1 225 ? -1.628 4.180 -1.664 1.00 80.94 225 SER A CA 1
ATOM 1741 C C . SER A 1 225 ? -2.739 5.093 -2.195 1.00 80.94 225 SER A C 1
ATOM 1743 O O . SER A 1 225 ? -2.501 5.922 -3.065 1.00 80.94 225 SER A O 1
ATOM 1745 N N . LEU A 1 226 ? -3.949 4.996 -1.634 1.00 79.19 226 LEU A N 1
ATOM 1746 C CA . LEU A 1 226 ? -5.094 5.832 -2.020 1.00 79.19 226 LEU A CA 1
ATOM 1747 C C . LEU A 1 226 ? -5.185 7.151 -1.238 1.00 79.19 226 LEU A C 1
ATOM 1749 O O . LEU A 1 226 ? -6.078 7.954 -1.496 1.00 79.19 226 LEU A O 1
ATOM 1753 N N . ASN A 1 227 ? -4.304 7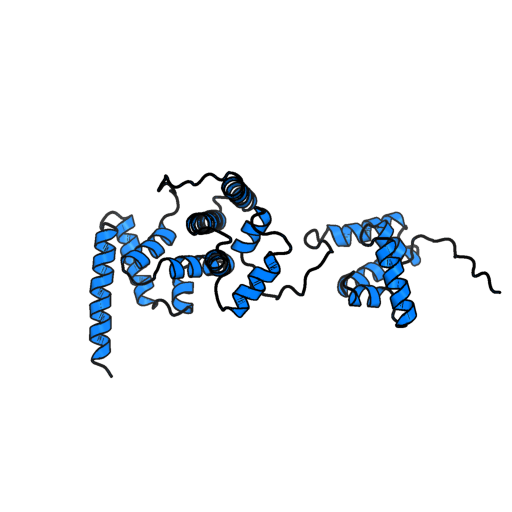.362 -0.256 1.00 81.12 227 ASN A N 1
ATOM 1754 C CA . ASN A 1 227 ? -4.353 8.483 0.684 1.00 81.12 227 ASN A CA 1
ATOM 1755 C C . ASN A 1 227 ? -5.731 8.664 1.365 1.00 81.12 227 ASN A C 1
ATOM 1757 O O . ASN A 1 227 ? -6.254 9.772 1.494 1.00 81.12 227 ASN A O 1
ATOM 1761 N N . ARG A 1 228 ? -6.330 7.552 1.805 1.00 84.56 228 ARG A N 1
ATOM 1762 C CA . ARG A 1 228 ? -7.644 7.493 2.473 1.00 84.56 228 ARG A CA 1
ATOM 1763 C C . ARG A 1 228 ? -7.510 7.123 3.948 1.00 84.56 228 ARG A C 1
ATOM 1765 O O . ARG A 1 228 ? -6.460 6.669 4.407 1.00 84.56 228 ARG A O 1
ATOM 1772 N N . LYS A 1 229 ? -8.583 7.305 4.724 1.00 82.00 229 LYS A N 1
ATOM 1773 C CA . LYS A 1 229 ? -8.603 6.891 6.136 1.00 82.00 229 LYS A CA 1
ATOM 1774 C C . LYS A 1 229 ? -8.735 5.373 6.243 1.00 82.00 229 LYS A C 1
ATOM 1776 O O . LYS A 1 229 ? -9.526 4.769 5.529 1.00 82.00 229 LYS A O 1
ATOM 1781 N N . LEU A 1 230 ? -8.030 4.775 7.208 1.00 86.25 230 LEU A N 1
ATOM 1782 C CA . LEU A 1 230 ? -8.069 3.327 7.459 1.00 86.25 230 LEU A CA 1
ATOM 1783 C C . LEU A 1 230 ? -9.503 2.804 7.659 1.00 86.25 230 LEU A C 1
ATOM 1785 O O . LEU A 1 230 ? -9.860 1.784 7.088 1.00 86.25 230 LEU A O 1
ATOM 1789 N N . GLY A 1 231 ? -10.327 3.519 8.432 1.00 84.62 231 GLY A N 1
ATOM 1790 C CA . GLY A 1 231 ? -11.715 3.119 8.686 1.00 84.62 231 GLY A CA 1
ATOM 1791 C C . GLY A 1 231 ? -12.573 3.059 7.419 1.00 84.62 231 GLY A C 1
ATOM 1792 O O . GLY A 1 231 ? -13.317 2.107 7.250 1.00 84.62 231 GLY A O 1
ATOM 1793 N N . GLU A 1 232 ? -12.417 4.022 6.506 1.00 83.19 232 GLU A N 1
ATOM 1794 C CA . GLU A 1 232 ? -13.151 4.045 5.230 1.00 83.19 232 GLU A CA 1
ATOM 1795 C C . GLU A 1 232 ? -12.739 2.866 4.338 1.00 83.19 232 GLU A C 1
ATOM 1797 O O . GLU A 1 232 ? -13.588 2.204 3.756 1.00 83.19 232 GLU A O 1
ATOM 1802 N N . VAL A 1 233 ? -11.439 2.554 4.283 1.00 84.69 233 VAL A N 1
ATOM 1803 C CA . VAL A 1 233 ? -10.923 1.407 3.515 1.00 84.69 233 VAL A CA 1
ATOM 1804 C C . VAL A 1 233 ? -11.433 0.077 4.074 1.00 84.69 233 VAL A C 1
ATOM 1806 O O . VAL A 1 233 ? -11.795 -0.806 3.305 1.00 84.69 233 VAL A O 1
ATOM 1809 N N . LEU A 1 234 ? -11.488 -0.072 5.401 1.00 84.31 234 LEU A N 1
ATOM 1810 C CA . LEU A 1 234 ? -11.999 -1.289 6.040 1.00 84.31 234 LEU A CA 1
ATOM 1811 C C . LEU A 1 234 ? -13.505 -1.495 5.802 1.00 84.31 234 LEU A C 1
ATOM 1813 O O . LEU A 1 234 ? -13.948 -2.640 5.711 1.00 84.31 234 LEU A O 1
ATOM 1817 N N . VAL A 1 235 ? -14.275 -0.405 5.707 1.00 86.81 235 VAL A N 1
ATOM 1818 C CA . VAL A 1 235 ? -15.713 -0.446 5.399 1.00 86.81 235 VAL A CA 1
ATOM 1819 C C . VAL A 1 235 ? -15.951 -0.787 3.935 1.00 86.81 235 VAL A C 1
ATOM 1821 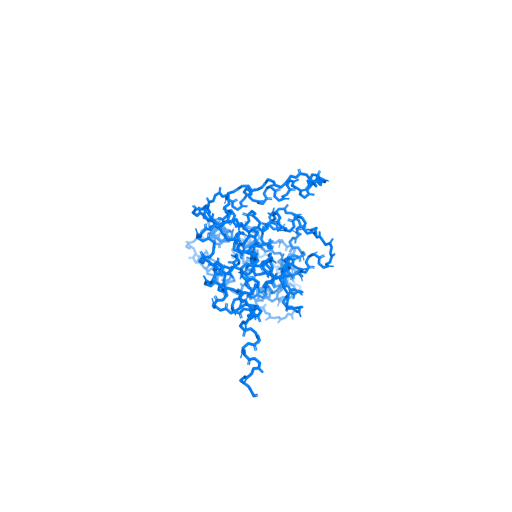O O . VAL A 1 235 ? -16.736 -1.685 3.644 1.00 86.81 235 VAL A O 1
ATOM 1824 N N . ASP A 1 236 ? -15.225 -0.146 3.020 1.00 81.94 236 ASP A N 1
ATOM 1825 C CA . ASP A 1 236 ? -15.321 -0.440 1.587 1.00 81.94 236 ASP A CA 1
ATOM 1826 C C . ASP A 1 236 ? -14.907 -1.882 1.263 1.00 81.94 236 ASP A C 1
ATOM 1828 O O . ASP A 1 236 ? -15.494 -2.516 0.390 1.00 81.94 236 ASP A O 1
ATOM 1832 N N . ALA A 1 237 ? -13.923 -2.421 1.989 1.00 77.12 237 ALA A N 1
ATOM 1833 C CA . ALA A 1 237 ? -13.512 -3.819 1.878 1.00 77.12 237 ALA A CA 1
ATOM 1834 C C . ALA A 1 237 ? -14.528 -4.807 2.490 1.00 77.12 237 ALA A C 1
ATOM 1836 O O . ALA A 1 237 ? -14.332 -6.017 2.400 1.00 77.12 237 ALA A O 1
ATOM 1837 N N . GLY A 1 238 ? -15.588 -4.319 3.147 1.00 81.94 238 GLY A N 1
ATOM 1838 C CA . GLY A 1 238 ? -16.606 -5.145 3.800 1.00 81.94 238 GLY A CA 1
ATOM 1839 C C . GLY A 1 238 ? -16.115 -5.892 5.045 1.00 81.94 238 GLY A C 1
ATOM 1840 O O . GLY A 1 238 ? -16.802 -6.790 5.526 1.00 81.94 238 GLY A O 1
ATOM 1841 N N . ILE A 1 239 ? -14.938 -5.539 5.574 1.00 83.19 239 ILE A N 1
ATOM 1842 C CA . ILE A 1 239 ? -14.332 -6.201 6.739 1.00 83.19 239 ILE A CA 1
ATOM 1843 C C . ILE A 1 239 ? -15.035 -5.747 8.024 1.00 83.19 239 ILE A C 1
ATOM 1845 O O . ILE A 1 239 ? -15.265 -6.536 8.940 1.00 83.19 239 ILE A O 1
ATOM 1849 N N . VAL A 1 240 ? -15.392 -4.464 8.097 1.00 85.81 240 VAL A N 1
ATOM 1850 C CA . VAL A 1 240 ? -16.103 -3.871 9.236 1.00 85.81 240 VAL A CA 1
ATOM 1851 C C . VAL A 1 240 ? -17.259 -3.007 8.750 1.00 85.81 240 VAL A C 1
ATOM 1853 O O . VAL A 1 240 ? -17.223 -2.464 7.653 1.00 85.81 240 VAL A O 1
ATOM 1856 N N . VAL A 1 241 ? -18.272 -2.829 9.592 1.00 86.31 241 VAL A N 1
ATOM 1857 C CA . VAL A 1 241 ? -19.364 -1.878 9.336 1.00 86.31 241 VAL A CA 1
ATOM 1858 C C . VAL A 1 241 ? -19.026 -0.496 9.901 1.00 86.31 241 VAL A C 1
ATOM 1860 O O . VAL A 1 241 ? -18.249 -0.379 10.856 1.00 86.31 241 VAL A O 1
ATOM 1863 N N . GLN A 1 242 ? -19.618 0.558 9.335 1.00 86.56 242 GLN A N 1
ATOM 1864 C CA . GLN A 1 242 ? -19.344 1.947 9.723 1.00 86.56 242 GLN A CA 1
ATOM 1865 C C . GLN A 1 242 ? -19.596 2.191 11.222 1.00 86.56 242 GLN A C 1
ATOM 1867 O O . GLN A 1 242 ? -18.822 2.882 11.883 1.00 86.56 242 GLN A O 1
ATOM 1872 N N . GLU A 1 243 ? -20.612 1.546 11.797 1.00 86.88 243 GLU A N 1
ATOM 1873 C CA . GLU A 1 243 ? -20.961 1.651 13.215 1.00 86.88 243 GLU A CA 1
ATOM 1874 C C . GLU A 1 243 ? -19.831 1.156 14.130 1.00 86.88 243 GLU A C 1
ATOM 1876 O O . GLU A 1 243 ? -19.599 1.717 15.205 1.00 86.88 243 GLU A O 1
ATOM 1881 N N . VAL A 1 244 ? -19.102 0.115 13.710 1.00 86.56 244 VAL A N 1
ATOM 1882 C CA . VAL A 1 244 ? -17.950 -0.417 14.454 1.00 86.56 244 VAL A CA 1
ATOM 1883 C C . VAL A 1 244 ? -16.795 0.578 14.407 1.00 86.56 244 VAL A C 1
ATOM 1885 O O . VAL A 1 244 ? -16.161 0.824 15.435 1.00 86.56 244 VAL A O 1
ATOM 1888 N N . VAL A 1 245 ? -16.551 1.199 13.248 1.00 86.94 245 VAL A N 1
ATOM 1889 C CA . VAL A 1 245 ? -15.527 2.243 13.100 1.00 86.94 245 VAL A CA 1
ATOM 1890 C C . VAL A 1 245 ? -15.820 3.414 14.033 1.00 86.94 245 VAL A C 1
ATOM 1892 O O . VAL A 1 245 ? -14.943 3.817 14.801 1.00 86.94 245 VAL A O 1
ATOM 1895 N N . ASP A 1 246 ? -17.053 3.917 14.032 1.00 88.19 246 ASP A N 1
ATOM 1896 C CA . ASP A 1 246 ? -17.454 5.056 14.858 1.00 88.19 246 ASP A CA 1
ATOM 1897 C C . ASP A 1 246 ? -17.333 4.745 16.354 1.00 88.19 246 ASP A C 1
ATOM 1899 O O . ASP A 1 246 ? -16.827 5.565 17.129 1.00 88.19 246 ASP A O 1
ATOM 1903 N N . LEU A 1 247 ? -17.725 3.537 16.770 1.00 87.06 247 LEU A N 1
ATOM 1904 C CA . LEU A 1 247 ? -17.588 3.080 18.151 1.00 87.06 247 LEU A CA 1
ATOM 1905 C C . LEU A 1 247 ? -16.113 2.979 18.572 1.00 87.06 247 LEU A C 1
ATOM 1907 O O . LEU A 1 247 ? -15.740 3.432 19.659 1.00 87.06 247 LEU A O 1
ATOM 1911 N N . CYS A 1 248 ? -15.256 2.430 17.709 1.00 86.56 248 CYS A N 1
ATOM 1912 C CA . CYS A 1 248 ? -13.818 2.358 17.950 1.00 86.56 248 CYS A CA 1
ATOM 1913 C C . CYS A 1 248 ? -13.184 3.753 18.037 1.00 86.56 248 CYS A C 1
ATOM 1915 O O . CYS A 1 248 ? -12.360 3.988 18.920 1.00 86.56 248 CYS A O 1
ATOM 1917 N N . VAL A 1 249 ? -13.594 4.701 17.189 1.00 88.00 249 VAL A N 1
ATOM 1918 C CA . VAL A 1 249 ? -13.129 6.096 17.241 1.00 88.00 249 VAL A CA 1
ATOM 1919 C C . VAL A 1 249 ? -13.576 6.784 18.535 1.00 88.00 249 VAL A C 1
ATOM 1921 O O . VAL A 1 249 ? -12.783 7.497 19.154 1.00 88.00 249 VAL A O 1
ATOM 1924 N N . GLN A 1 250 ? -14.811 6.561 18.991 1.00 87.75 250 GLN A N 1
ATOM 1925 C CA . GLN A 1 250 ? -15.293 7.088 20.274 1.00 87.75 250 GLN A CA 1
ATOM 1926 C C . GLN A 1 250 ? -14.496 6.529 21.457 1.00 87.75 250 GLN A C 1
ATOM 1928 O O . GLN A 1 250 ? -14.056 7.292 22.317 1.00 87.75 250 GLN A O 1
ATOM 1933 N N . MET A 1 251 ? -14.257 5.215 21.487 1.00 86.44 251 MET A N 1
ATOM 1934 C CA . MET A 1 251 ? -13.433 4.595 22.530 1.00 86.44 251 MET A CA 1
ATOM 1935 C C . MET A 1 251 ? -11.995 5.099 22.486 1.00 86.44 251 MET A C 1
ATOM 1937 O O . MET A 1 251 ? -11.409 5.371 23.530 1.00 86.44 251 MET A O 1
ATOM 1941 N N . LEU A 1 252 ? -11.442 5.307 21.292 1.00 85.38 252 LEU A N 1
ATOM 1942 C CA . LEU A 1 252 ? -10.111 5.874 21.137 1.00 85.38 252 LEU A CA 1
ATOM 1943 C C . LEU A 1 252 ? -10.009 7.280 21.742 1.00 85.38 252 LEU A C 1
ATOM 1945 O O . LEU A 1 252 ? -9.021 7.567 22.412 1.00 85.38 252 LEU A O 1
ATOM 1949 N N . LYS A 1 253 ? -11.031 8.135 21.585 1.00 86.06 253 LYS A N 1
ATOM 1950 C CA . LYS A 1 253 ? -11.068 9.457 22.240 1.00 86.06 253 LYS A CA 1
ATOM 1951 C C . LYS A 1 253 ? -11.005 9.343 23.768 1.00 86.06 253 LYS A C 1
ATOM 1953 O O . LYS A 1 253 ? -10.259 10.094 24.383 1.00 86.06 253 LYS A O 1
ATOM 1958 N N . ARG A 1 254 ? -11.713 8.372 24.356 1.00 84.62 254 ARG A N 1
ATOM 1959 C CA . ARG A 1 254 ? -11.710 8.108 25.810 1.00 84.62 254 ARG A CA 1
ATOM 1960 C C . ARG A 1 254 ? -10.392 7.521 26.319 1.00 84.62 254 ARG A C 1
ATOM 1962 O O . ARG A 1 254 ? -9.968 7.794 27.436 1.00 84.62 254 ARG A O 1
ATOM 1969 N N . ILE A 1 255 ? -9.717 6.726 25.490 1.00 84.88 255 ILE A N 1
ATOM 1970 C CA . ILE A 1 255 ? -8.361 6.244 25.783 1.00 84.88 255 ILE A CA 1
ATOM 1971 C C . ILE A 1 255 ? -7.375 7.418 25.764 1.00 84.88 255 ILE A C 1
ATOM 1973 O O . ILE A 1 255 ? -6.520 7.519 26.638 1.00 84.88 255 ILE A O 1
ATOM 1977 N N . LEU A 1 256 ? -7.495 8.317 24.781 1.00 80.88 256 LEU A N 1
ATOM 1978 C CA . LEU A 1 256 ? -6.632 9.494 24.662 1.00 80.88 256 LEU A CA 1
ATOM 1979 C C . LEU A 1 256 ? -6.871 10.523 25.779 1.00 80.88 256 LEU A C 1
ATOM 1981 O O . LEU A 1 256 ? -5.916 11.181 26.179 1.00 80.88 256 LEU A O 1
ATOM 1985 N N . SER A 1 257 ? -8.094 10.633 26.312 1.00 82.56 257 SER A N 1
ATOM 1986 C CA . SER A 1 257 ? -8.390 11.443 27.505 1.00 82.56 257 SER A CA 1
ATOM 1987 C C . SER A 1 257 ? -7.957 10.782 28.822 1.00 82.56 257 SER A C 1
ATOM 1989 O O . SER A 1 257 ? -8.040 11.412 29.872 1.00 82.56 257 SER A O 1
ATOM 1991 N N . GLY A 1 258 ? -7.466 9.537 28.784 1.00 78.81 258 GLY A N 1
ATOM 1992 C CA . GLY A 1 258 ? -6.989 8.803 29.959 1.00 78.81 258 GLY A CA 1
ATOM 1993 C C . GLY A 1 258 ? -8.093 8.182 30.820 1.00 78.81 258 GLY A C 1
ATOM 1994 O O . GLY A 1 258 ? -7.796 7.630 31.875 1.00 78.81 258 GLY A O 1
ATOM 1995 N N . GLU A 1 259 ? -9.353 8.232 30.381 1.00 79.25 259 GLU A N 1
ATOM 1996 C CA . GLU A 1 259 ? -10.500 7.692 31.125 1.00 79.25 259 GLU A CA 1
ATOM 1997 C C . GLU A 1 259 ? -10.539 6.161 31.146 1.00 79.25 259 GLU A C 1
ATOM 1999 O O . GLU A 1 259 ? -11.087 5.568 32.073 1.00 79.25 259 GLU A O 1
ATOM 2004 N N . VAL A 1 260 ? -10.035 5.521 30.088 1.00 82.12 260 VAL A N 1
ATOM 2005 C CA . VAL A 1 260 ? -10.194 4.080 29.856 1.00 82.12 260 VAL A CA 1
ATOM 2006 C C . VAL A 1 260 ? -8.887 3.488 29.347 1.00 82.12 260 VAL A C 1
ATOM 2008 O O . VAL A 1 260 ? -8.254 4.031 28.439 1.00 82.12 260 VAL A O 1
ATOM 2011 N N . ARG A 1 261 ? -8.485 2.334 29.888 1.00 80.69 261 ARG A N 1
ATOM 2012 C CA . ARG A 1 261 ? -7.313 1.606 29.379 1.00 80.69 261 ARG A CA 1
ATOM 2013 C C . ARG A 1 261 ? -7.642 0.883 28.074 1.00 80.69 261 ARG A C 1
ATOM 2015 O O . ARG A 1 261 ? -8.752 0.399 27.872 1.00 80.69 261 ARG A O 1
ATOM 2022 N N . THR A 1 262 ? -6.648 0.718 27.203 1.00 78.56 262 THR A N 1
ATOM 2023 C CA . THR A 1 262 ? -6.800 0.025 25.906 1.00 78.56 262 THR A CA 1
ATOM 2024 C C . THR A 1 262 ? -7.388 -1.384 26.039 1.00 78.56 262 THR A C 1
ATOM 2026 O O . THR A 1 262 ? -8.226 -1.779 25.231 1.00 78.56 262 THR A O 1
ATOM 2029 N N . ALA A 1 263 ? -6.989 -2.131 27.073 1.00 78.19 263 ALA A N 1
ATOM 2030 C CA . ALA A 1 263 ? -7.509 -3.469 27.349 1.00 78.19 263 ALA A CA 1
ATOM 2031 C C . ALA A 1 263 ? -9.000 -3.455 27.734 1.00 78.19 263 ALA A C 1
ATOM 2033 O O . ALA A 1 263 ? -9.774 -4.265 27.230 1.00 78.19 263 ALA A O 1
ATOM 2034 N N . GLU A 1 264 ? -9.414 -2.510 28.578 1.00 82.56 264 GLU A N 1
ATOM 2035 C CA . GLU A 1 264 ? -10.806 -2.360 29.024 1.00 82.56 264 GLU A CA 1
ATOM 2036 C C . GLU A 1 264 ? -11.714 -1.944 27.861 1.00 82.56 264 GLU A C 1
ATOM 2038 O O . GLU A 1 264 ? -12.789 -2.514 27.669 1.00 82.56 264 GLU A O 1
ATOM 2043 N N . ALA A 1 265 ? -11.242 -1.016 27.025 1.00 83.94 265 ALA A N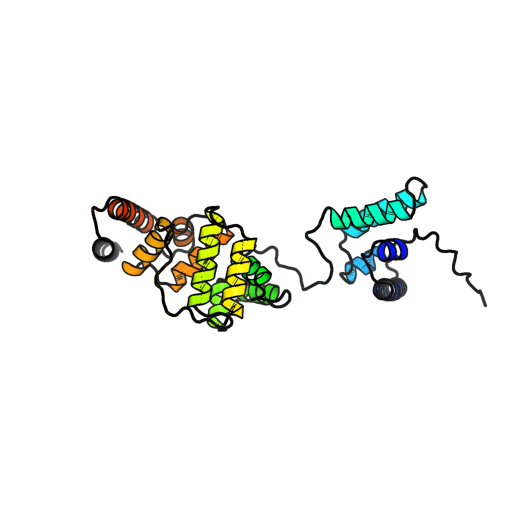 1
ATOM 2044 C CA . ALA A 1 265 ? -11.938 -0.614 25.809 1.00 83.94 265 ALA A CA 1
ATOM 2045 C C . ALA A 1 265 ? -12.121 -1.789 24.832 1.00 83.94 265 ALA A C 1
ATOM 2047 O O . ALA A 1 265 ? -13.210 -1.967 24.291 1.00 83.94 265 ALA A O 1
ATOM 2048 N N . ALA A 1 266 ? -11.095 -2.624 24.632 1.00 83.50 266 ALA A N 1
ATOM 2049 C CA . ALA A 1 266 ? -11.189 -3.795 23.758 1.00 83.50 266 ALA A CA 1
ATOM 2050 C C . ALA A 1 266 ? -12.227 -4.816 24.260 1.00 83.50 266 ALA A C 1
ATOM 2052 O O . ALA A 1 266 ? -13.028 -5.325 23.473 1.00 83.50 266 ALA A O 1
ATOM 2053 N N . VAL A 1 267 ? -12.262 -5.077 25.572 1.00 84.00 267 VAL A N 1
ATOM 2054 C CA . VAL A 1 267 ? -13.263 -5.967 26.187 1.00 84.00 267 VAL A CA 1
ATOM 2055 C C . VAL A 1 267 ? -14.677 -5.405 26.023 1.00 84.00 267 VAL A C 1
ATOM 2057 O O . VAL A 1 267 ? -15.590 -6.149 25.664 1.00 84.00 267 VAL A O 1
ATOM 2060 N N . TYR A 1 268 ? -14.857 -4.098 26.234 1.00 85.94 268 TYR A N 1
ATOM 2061 C CA . TYR A 1 268 ? -16.140 -3.417 26.048 1.00 85.94 268 TYR A CA 1
ATOM 2062 C C . TYR A 1 268 ? -16.653 -3.511 24.603 1.00 85.94 268 TYR A C 1
ATOM 2064 O O . TYR A 1 268 ? -17.827 -3.792 24.361 1.00 85.94 268 TYR A O 1
ATO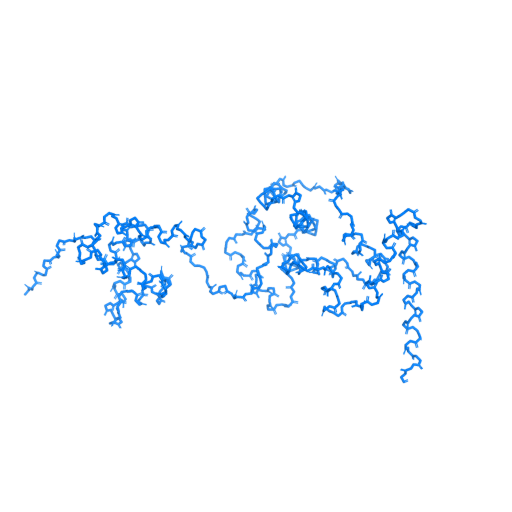M 2072 N N . LEU A 1 269 ? -15.768 -3.302 23.630 1.00 85.75 269 LEU A N 1
ATOM 2073 C CA . LEU A 1 269 ? -16.100 -3.407 22.211 1.00 85.75 269 LEU A CA 1
ATOM 2074 C C . LEU A 1 269 ? -16.521 -4.835 21.838 1.00 85.75 269 LEU A C 1
ATOM 2076 O O . LEU A 1 269 ? -17.548 -5.030 21.185 1.00 85.75 269 LEU A O 1
ATOM 2080 N N . LYS A 1 270 ? -15.771 -5.834 22.317 1.00 83.12 270 LYS A N 1
ATOM 2081 C CA . LYS A 1 270 ? -16.059 -7.250 22.072 1.00 83.12 270 LYS A CA 1
ATOM 2082 C C . LYS A 1 270 ? -17.407 -7.674 22.656 1.00 83.12 270 LYS A C 1
ATOM 2084 O O . LYS A 1 270 ? -18.179 -8.354 21.983 1.00 83.12 270 LYS A O 1
ATOM 2089 N N . SER A 1 271 ? -17.722 -7.264 23.887 1.00 81.56 271 SER A N 1
ATOM 2090 C CA . SER A 1 271 ? -18.988 -7.630 24.536 1.00 81.56 271 SER A CA 1
ATOM 2091 C C . SER A 1 271 ? -20.198 -7.003 23.840 1.00 81.56 271 SER A C 1
ATOM 2093 O O . SER A 1 271 ? -21.194 -7.688 23.606 1.00 81.56 271 SER A O 1
ATOM 2095 N N . ARG A 1 272 ? -20.102 -5.734 23.431 1.00 77.75 272 ARG A N 1
ATOM 2096 C CA . ARG A 1 272 ? -21.183 -5.017 22.742 1.00 77.75 272 ARG A CA 1
ATOM 2097 C C . ARG A 1 272 ? -21.479 -5.578 21.348 1.00 77.75 272 ARG A C 1
ATOM 2099 O O . ARG A 1 272 ? -22.642 -5.661 20.960 1.00 77.75 272 ARG A O 1
ATOM 2106 N N . TYR A 1 273 ? -20.454 -6.014 20.619 1.00 70.56 273 TYR A N 1
ATOM 2107 C CA . TYR A 1 273 ? -20.628 -6.603 19.291 1.00 70.56 273 TYR A CA 1
ATOM 2108 C C . TYR A 1 273 ? -21.268 -7.995 19.327 1.00 70.56 273 TYR A C 1
ATOM 2110 O O . TYR A 1 273 ? -22.179 -8.278 18.550 1.00 70.56 273 TYR A O 1
ATOM 2118 N N . VAL A 1 274 ? -20.868 -8.846 20.281 1.00 64.06 274 VAL A N 1
ATOM 2119 C CA . VAL A 1 274 ? -21.490 -10.170 20.479 1.00 64.06 274 VAL A CA 1
ATOM 2120 C C . VAL A 1 274 ? -22.989 -10.043 20.777 1.00 64.06 274 VAL A C 1
ATOM 2122 O O . VAL A 1 274 ? -23.783 -10.868 20.327 1.00 64.06 274 VAL A O 1
ATOM 2125 N N . ILE A 1 275 ? -23.394 -8.998 21.503 1.00 59.19 275 ILE A N 1
ATOM 2126 C CA . ILE A 1 275 ? -24.808 -8.720 21.791 1.00 59.19 275 ILE A CA 1
ATOM 2127 C C . ILE A 1 275 ? -25.559 -8.292 20.518 1.00 59.19 275 ILE A C 1
ATOM 2129 O O . ILE A 1 275 ? -26.659 -8.782 20.274 1.00 59.19 275 ILE A O 1
ATOM 2133 N N . SER A 1 276 ? -24.957 -7.446 19.677 1.00 57.84 276 SER A N 1
ATOM 2134 C CA . SER A 1 276 ? -25.552 -6.995 18.408 1.00 57.84 276 SER A CA 1
ATOM 2135 C C . SER A 1 276 ? -25.744 -8.138 17.396 1.00 57.84 276 SER A C 1
ATOM 2137 O O . SER A 1 276 ? -26.820 -8.254 16.813 1.00 57.84 276 SER A O 1
ATOM 2139 N N . GLN A 1 277 ? -24.767 -9.042 17.259 1.00 55.84 277 GLN A N 1
ATOM 2140 C CA . GLN A 1 277 ? -24.864 -10.238 16.404 1.00 55.84 277 GLN A CA 1
ATOM 2141 C C . GLN A 1 277 ? -25.976 -11.201 16.861 1.00 55.84 277 GLN A C 1
ATOM 2143 O O . GLN A 1 277 ? -26.700 -11.766 16.043 1.00 55.84 277 GLN A O 1
ATOM 2148 N N . ARG A 1 278 ? -26.165 -11.355 18.180 1.00 48.44 278 ARG A N 1
ATOM 2149 C CA . ARG A 1 278 ? -27.240 -12.190 18.746 1.00 48.44 278 ARG A CA 1
ATOM 2150 C C . ARG A 1 278 ? -28.631 -11.589 18.563 1.00 48.44 278 ARG A C 1
ATOM 2152 O O . ARG A 1 278 ? -29.583 -12.348 18.444 1.00 48.44 278 ARG A O 1
ATOM 2159 N N . GLN A 1 279 ? -28.762 -10.264 18.535 1.00 46.25 279 GLN A N 1
ATOM 2160 C CA . GLN A 1 279 ? -30.051 -9.605 18.297 1.00 46.25 279 GLN A CA 1
ATOM 2161 C C . GLN A 1 279 ? -30.440 -9.585 16.810 1.00 46.25 279 GLN A C 1
ATOM 2163 O O . GLN A 1 279 ? -31.625 -9.667 16.506 1.00 46.25 279 GLN A O 1
ATOM 2168 N N . GLY A 1 280 ? -29.472 -9.565 15.885 1.00 43.62 280 GLY A N 1
ATOM 2169 C CA . GLY A 1 280 ? -29.740 -9.679 14.444 1.00 43.62 280 GLY A CA 1
ATOM 2170 C C . GLY A 1 280 ? -30.229 -11.065 14.000 1.00 43.62 280 GLY A C 1
ATOM 2171 O O . GLY A 1 280 ? -30.986 -11.166 13.043 1.00 43.62 280 GLY A O 1
ATOM 2172 N N . HIS A 1 281 ? -29.869 -12.132 14.721 1.00 39.34 281 HIS A N 1
ATOM 2173 C CA . HIS A 1 281 ? -30.265 -13.511 14.387 1.00 39.34 281 HIS A CA 1
ATOM 2174 C C . HIS A 1 281 ? -31.699 -13.895 14.811 1.00 39.34 281 HIS A C 1
ATOM 2176 O O . HIS A 1 281 ? -32.124 -15.015 14.549 1.00 39.34 281 HIS A O 1
ATOM 2182 N N . PHE A 1 282 ? -32.443 -12.994 15.464 1.00 37.16 282 PHE A N 1
ATOM 2183 C CA . PHE A 1 282 ? -33.867 -13.183 15.794 1.00 37.16 282 PHE A CA 1
ATOM 2184 C C . PHE A 1 282 ? -34.816 -12.409 14.862 1.00 37.16 282 PHE A C 1
ATOM 2186 O O . PHE A 1 282 ? -36.025 -12.417 15.080 1.00 37.16 282 PHE A O 1
ATOM 2193 N N . ALA A 1 283 ? -34.283 -11.747 13.831 1.00 37.31 283 ALA A N 1
ATOM 2194 C CA . ALA A 1 283 ? -35.055 -11.033 12.818 1.00 37.31 283 ALA A CA 1
ATOM 2195 C C . ALA A 1 283 ? -34.697 -11.545 11.414 1.00 37.31 283 ALA A C 1
ATOM 2197 O O . ALA A 1 283 ? -34.146 -10.822 10.585 1.00 37.31 283 ALA A O 1
ATOM 2198 N N . SER A 1 284 ? -34.965 -12.823 11.156 1.00 34.34 284 SER A N 1
ATOM 2199 C CA . SER A 1 284 ? -35.073 -13.412 9.815 1.00 34.34 284 SER A CA 1
ATOM 2200 C C . SER A 1 284 ? -36.079 -14.549 9.864 1.00 34.34 284 SER A C 1
ATOM 2202 O O . SER A 1 284 ? -35.986 -15.351 10.819 1.00 34.34 284 SER A O 1
#

Sequence (284 aa):
MLRIQKPMSDGLRLGELLIGAGILTRDAVEAALTLAFASRLPLGRVLVSTGQLQDQQVDRYVAVQRRARSGGLGVLDARRVIQEMTWGAEHNEVGQPEKQPEGPASLLIDLLGQAGVLTKNEIPYVMRSSIEADITCGRLLLLRRRISPAFHRYCIELLVQYREGKLSFAKAADECRRLYQGGAYVDQQEHCGANESARKLGQLMVRAGFINETELFDALEVSLSLNRKLGEVLVDAGIVVQEVVDLCVQMLKRILSGEVRTAEAAVYLKSRYVISQRQGHFAS

Foldseek 3Di:
DDPPPPPDCLCLPLLSLCCLLVLDPPVRLVVLVVVCVVVVHDSLVSCCVVQSDPPVLSVVLVVLSVCVVVVNAHSVRSSVVNNCVVVVCVPDDGDDDDDQDPDFDQLLLVLCPLLVLDDPVVSSVLVVVCVVVVFDSLVSCCVVVSDDPVLLVLLLVLLVCVLVVNDPSNRSSPVSNCVVVVPDDCPDDPDDDPDPQLVLLLVLCCLLVLDPPRLQSRLSSVCSRVVHRSLVSCCVVVSDPNVLSVLSNVLSVCVVVVNDPSNRSSVVSNVVVVVVVVVVVVPD

pLDDT: mean 72.89, std 17.06, range [25.67, 89.75]

Secondary structure (DSSP, 8-state):
----------S-SHHHHHHHTTSS-HHHHHHHHHHHHHHT--HHHHHHHTTSS-HHHHHHHHHHHHHHHTTSS-HHHHHHHHHHHHHSS-S--S---S---S----HHHHHHHHTTSS-TTHHHHHHHHHHHTTS-HHHHHHHTTSS-HHHHHHHHHHHHHHHTTSS-HHHHHHHHHHHHHT-----S-----S-HHHHHHHHHHHHHTSS-HHHHHHHHHHHHHTT--HHHHHHHTTSS-HHHHHHHHHHHHHHHTTSS-HHHHHHHHHHHHHHHHHHHTT--